Protein AF-A0A4Z1IY29-F1 (afdb_monomer_lite)

Sequence (205 aa):
MADHVQEANPSRHRHLHLPSRVMSSLNGARGSLRVKLLKGVFDPIDWFIHQLCSCKEVSSFAYLTGLSKMEIWPIESAGKKSIQDILNSFDKFVCTIPEKACMRCRAHLNSISINRIRNEIQSNFHGLCLDCMHNSSEGSDKAFIYYQNNLCKCYDRSCRLSHGQSSWYWSNMGKKEDMQAHQEQEKRAYESRRSFERFRFEYGG

pLDDT: mean 87.47, std 9.1, range [36.0, 96.38]

Foldseek 3Di:
DPQFDDDDDPDPPVVDDDPVLQRVLVSVLQVVLLVLLCCLLCVVLVVLVPDPDPCSVVLSVQSVVLVVQLVCPPVVVCSPPRSVSSLVSLVRRAGDDDPPDDPVSVVSNDSVSSVVSSVCSVQQEPAAFPQLLQLQAPPHPNVVVLLVCVVVQNNCVRGPDDHGDSNNLSSHNHDPVVSVVSVVVVVVVVVVVVVVVVCCVVPVD

Secondary structure (DSSP, 8-state):
---S------SS-TT----HHHHHHHHHHHHHHHHHHHHHHHHHHHHHHT--STTHHHHHHHHHHHHHTTT--SHHHHTTS-HHHHHHGGGG------TT--HHHHHHHSHHHHHHHHHHHHTT-----HHHHHHHSTT-TTHHHHHHHHHTT-TTTTSSS---HHHHHHT--S-HHHHHHHHHHHHHHHHHHHHHHHHHHHH--

Organism: NCBI:txid54673

Structure (mmCIF, N/CA/C/O backbone):
data_AF-A0A4Z1IY29-F1
#
_entry.id   AF-A0A4Z1IY29-F1
#
loop_
_atom_site.group_PDB
_atom_site.id
_atom_site.type_symbol
_atom_site.label_atom_id
_atom_site.label_alt_id
_atom_site.label_comp_id
_atom_site.label_asym_id
_atom_site.label_entity_id
_atom_site.label_seq_id
_atom_site.pdbx_PDB_ins_code
_atom_site.Cartn_x
_atom_site.Cartn_y
_atom_site.Cartn_z
_atom_site.occupancy
_atom_site.B_iso_or_equiv
_atom_site.auth_seq_id
_atom_site.auth_comp_id
_atom_site.auth_asym_id
_atom_site.auth_atom_id
_atom_site.pdbx_PDB_model_num
ATOM 1 N N . MET A 1 1 ? 16.184 -15.294 7.236 1.00 36.00 1 MET A N 1
ATOM 2 C CA . MET A 1 1 ? 16.664 -14.917 5.887 1.00 36.00 1 MET A CA 1
ATOM 3 C C . MET A 1 1 ? 15.771 -15.542 4.812 1.00 36.00 1 MET A C 1
ATOM 5 O O . MET A 1 1 ? 16.196 -16.441 4.106 1.00 36.00 1 MET A O 1
ATOM 9 N N . ALA A 1 2 ? 14.517 -15.096 4.711 1.00 49.75 2 ALA A N 1
ATOM 10 C CA . ALA A 1 2 ? 13.563 -15.547 3.689 1.00 49.75 2 ALA A CA 1
ATOM 11 C C . ALA A 1 2 ? 12.643 -14.375 3.318 1.00 49.75 2 ALA A C 1
ATOM 13 O O . ALA A 1 2 ? 11.430 -14.455 3.473 1.00 49.75 2 ALA A O 1
ATOM 14 N N . ASP A 1 3 ? 13.245 -13.232 2.966 1.00 69.38 3 ASP A N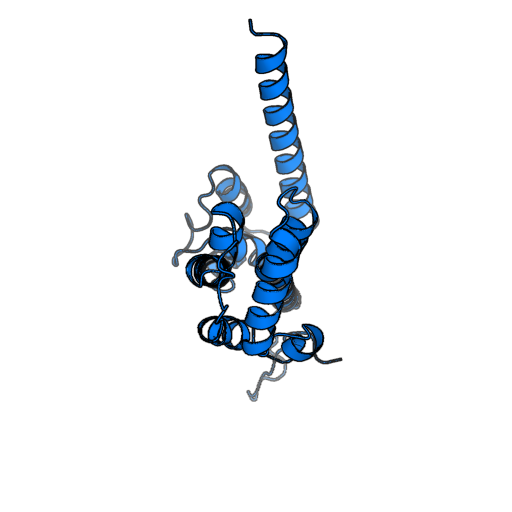 1
ATOM 15 C CA . ASP A 1 3 ? 12.517 -11.963 2.903 1.00 69.38 3 ASP A CA 1
ATOM 16 C C . ASP A 1 3 ? 12.615 -11.230 1.564 1.00 69.38 3 ASP A C 1
ATOM 18 O O . ASP A 1 3 ? 12.285 -10.050 1.498 1.00 69.38 3 ASP A O 1
ATOM 22 N N . HIS A 1 4 ? 12.971 -11.923 0.481 1.00 78.00 4 HIS A N 1
ATOM 23 C CA . HIS A 1 4 ? 12.937 -11.383 -0.879 1.00 78.00 4 HIS A CA 1
ATOM 24 C C . HIS A 1 4 ? 12.222 -12.337 -1.835 1.00 78.00 4 HIS A C 1
ATOM 26 O O . HIS A 1 4 ? 12.367 -13.552 -1.727 1.00 78.00 4 HIS A O 1
ATOM 32 N N . VAL A 1 5 ? 11.455 -11.772 -2.769 1.00 84.06 5 VAL A N 1
ATOM 33 C CA . VAL A 1 5 ? 10.958 -12.485 -3.947 1.00 84.06 5 VAL A CA 1
ATOM 34 C C . VAL A 1 5 ? 12.174 -12.928 -4.746 1.00 84.06 5 VAL A C 1
ATOM 36 O O . VAL A 1 5 ? 13.054 -12.109 -5.031 1.00 84.06 5 VAL A O 1
ATOM 39 N N . GLN A 1 6 ? 12.212 -14.212 -5.083 1.00 86.94 6 GLN A N 1
ATOM 40 C CA . GLN A 1 6 ? 13.257 -14.829 -5.887 1.00 86.94 6 GLN A CA 1
ATOM 41 C C . GLN A 1 6 ? 12.649 -15.357 -7.180 1.00 86.94 6 GLN A C 1
ATOM 43 O O . GLN A 1 6 ? 11.502 -15.804 -7.204 1.00 86.94 6 GLN A O 1
ATOM 48 N N . GLU A 1 7 ? 13.421 -15.282 -8.255 1.00 88.75 7 GLU A N 1
ATOM 49 C CA . GLU A 1 7 ? 13.055 -15.920 -9.507 1.00 88.75 7 GLU A CA 1
ATOM 50 C C . GLU A 1 7 ? 13.269 -17.430 -9.380 1.00 88.75 7 GLU A C 1
ATOM 52 O O . GLU A 1 7 ? 14.326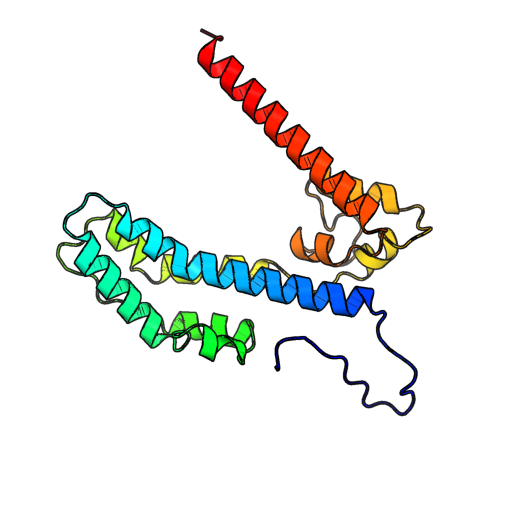 -17.887 -8.945 1.00 88.75 7 GLU A O 1
ATOM 57 N N . ALA A 1 8 ? 12.272 -18.204 -9.797 1.00 89.44 8 ALA A N 1
ATOM 58 C CA . ALA A 1 8 ? 12.408 -19.631 -10.027 1.00 89.44 8 ALA A CA 1
ATOM 59 C C . ALA A 1 8 ? 12.099 -19.894 -11.503 1.00 89.44 8 ALA A C 1
ATOM 61 O O . ALA A 1 8 ? 10.950 -19.769 -11.921 1.00 89.44 8 ALA A O 1
ATOM 62 N N . ASN A 1 9 ? 13.121 -20.238 -12.293 1.00 89.44 9 ASN A N 1
ATOM 63 C CA . ASN A 1 9 ? 12.968 -20.621 -13.696 1.00 89.44 9 ASN A CA 1
ATOM 64 C C . ASN A 1 9 ? 12.975 -22.161 -13.806 1.00 89.44 9 ASN A C 1
ATOM 66 O O . ASN A 1 9 ? 14.050 -22.768 -13.787 1.00 89.44 9 ASN A O 1
ATOM 70 N N . PRO A 1 10 ? 11.802 -22.818 -13.915 1.00 90.06 10 PRO A N 1
ATOM 71 C CA . PRO A 1 10 ? 11.713 -24.276 -14.006 1.00 90.06 10 PRO A CA 1
ATOM 72 C C . PRO A 1 10 ? 12.009 -24.811 -15.417 1.00 90.06 10 PRO A C 1
ATOM 74 O O . PRO A 1 10 ? 11.942 -26.019 -15.643 1.00 90.06 10 PRO A O 1
ATOM 77 N N . SER A 1 11 ? 12.291 -23.939 -16.389 1.00 91.81 11 SER A N 1
ATOM 78 C CA . SER A 1 11 ? 12.490 -24.341 -17.779 1.00 91.81 11 SER A CA 1
ATOM 79 C C . SER A 1 11 ? 13.882 -24.935 -18.028 1.00 91.81 11 SER A C 1
ATOM 81 O O . SER A 1 11 ? 14.808 -24.840 -17.218 1.00 91.81 11 SER A O 1
ATOM 83 N N . ARG A 1 12 ? 14.053 -25.527 -19.215 1.00 92.19 12 ARG A N 1
ATOM 84 C CA . ARG A 1 12 ? 15.361 -25.995 -19.700 1.00 92.19 12 ARG A CA 1
ATOM 85 C C . ARG A 1 12 ? 16.311 -24.836 -20.037 1.00 92.19 12 ARG A C 1
ATOM 87 O O . ARG A 1 12 ? 17.519 -25.040 -20.103 1.00 92.19 12 ARG A O 1
ATOM 94 N N . HIS A 1 13 ? 15.793 -23.620 -20.201 1.00 92.38 13 HIS A N 1
ATOM 95 C CA . HIS A 1 13 ? 16.561 -22.425 -20.547 1.00 92.38 13 HIS A CA 1
ATOM 96 C C . HIS A 1 13 ? 16.951 -21.648 -19.287 1.00 92.38 13 HIS A C 1
ATOM 98 O O . HIS A 1 13 ? 16.547 -20.504 -19.100 1.00 92.38 13 HIS A O 1
ATOM 104 N N . ARG A 1 14 ? 17.749 -22.274 -18.412 1.00 87.25 14 ARG A N 1
ATOM 105 C CA . ARG A 1 14 ? 18.138 -21.694 -17.111 1.00 87.25 14 ARG A CA 1
ATOM 106 C C . ARG A 1 14 ? 18.928 -20.388 -17.202 1.00 87.25 14 ARG A C 1
ATOM 108 O O . ARG A 1 14 ? 19.035 -19.712 -16.199 1.00 87.25 14 ARG A O 1
ATOM 115 N N . HIS A 1 15 ? 19.480 -20.056 -18.369 1.00 88.00 15 HIS A N 1
ATOM 116 C CA . HIS A 1 15 ? 20.197 -18.801 -18.612 1.00 88.00 15 HIS A CA 1
ATOM 117 C C . HIS A 1 15 ? 19.260 -17.600 -18.814 1.00 88.00 15 HIS A C 1
ATOM 119 O O . HIS A 1 15 ? 19.715 -16.460 -18.759 1.00 88.00 15 HIS A O 1
ATOM 125 N N . LEU A 1 16 ? 17.972 -17.839 -19.089 1.00 90.19 16 LEU A N 1
ATOM 126 C CA . LEU A 1 16 ? 16.981 -16.775 -19.174 1.00 90.19 16 LEU A CA 1
ATOM 127 C C . LEU A 1 16 ? 16.592 -16.367 -17.755 1.00 90.19 16 LEU A C 1
ATOM 129 O O . LEU A 1 16 ? 16.063 -17.180 -16.996 1.00 90.19 16 LEU A O 1
ATOM 133 N N . HIS A 1 17 ? 16.865 -15.109 -17.434 1.00 89.69 17 HIS A N 1
ATOM 134 C CA . HIS A 1 17 ? 16.588 -14.508 -16.140 1.00 89.69 17 HIS A CA 1
ATOM 135 C C . HIS A 1 17 ? 15.867 -13.183 -16.312 1.00 89.69 17 HIS A C 1
ATOM 137 O O . HIS A 1 17 ? 16.126 -12.431 -17.259 1.00 89.69 17 HIS A O 1
ATOM 143 N N . LEU A 1 18 ? 15.000 -12.866 -15.358 1.00 89.50 18 LEU A N 1
ATOM 144 C CA . LEU A 1 18 ? 14.471 -11.519 -15.231 1.00 89.50 18 LEU A CA 1
ATOM 145 C C . LEU A 1 18 ? 15.620 -10.533 -14.967 1.00 89.50 18 LEU A C 1
ATOM 147 O O . LEU A 1 18 ? 16.493 -10.806 -14.138 1.00 89.50 18 LEU A O 1
ATOM 151 N N . PRO A 1 19 ? 15.618 -9.350 -15.608 1.00 88.94 19 PRO A N 1
ATOM 152 C CA . PRO A 1 19 ? 16.607 -8.327 -15.304 1.00 88.94 19 PRO A CA 1
ATOM 153 C C . PRO A 1 19 ? 16.590 -7.974 -13.811 1.00 88.94 19 PRO A C 1
ATOM 155 O O . PRO A 1 19 ? 15.521 -7.802 -13.219 1.00 88.94 19 PRO A O 1
ATOM 158 N N . SER A 1 20 ? 17.762 -7.771 -13.202 1.00 89.06 20 SER A N 1
ATOM 159 C CA . SER A 1 20 ? 17.885 -7.469 -11.764 1.00 89.06 20 SER A CA 1
ATOM 160 C C . SER A 1 20 ? 17.045 -6.267 -11.315 1.00 89.06 20 SER A C 1
ATOM 162 O O . SER A 1 20 ? 16.575 -6.220 -10.175 1.00 89.06 20 SER A O 1
ATOM 164 N N . ARG A 1 21 ? 16.818 -5.299 -12.215 1.00 90.06 21 ARG A N 1
ATOM 165 C CA . ARG A 1 21 ? 15.959 -4.130 -11.974 1.00 90.06 21 ARG A CA 1
ATOM 166 C C . ARG A 1 21 ? 14.497 -4.536 -11.752 1.00 90.06 21 ARG A C 1
ATOM 168 O O . ARG A 1 21 ? 13.881 -4.036 -10.820 1.00 90.06 21 ARG A O 1
ATOM 175 N N . VAL A 1 22 ? 13.983 -5.511 -12.504 1.00 92.44 22 VAL A N 1
ATOM 176 C CA . VAL A 1 22 ? 12.623 -6.058 -12.332 1.00 92.44 22 VAL A CA 1
ATOM 177 C C . VAL A 1 22 ? 12.474 -6.715 -10.960 1.00 92.44 22 VAL A C 1
ATOM 179 O O . VAL A 1 22 ? 11.535 -6.415 -10.223 1.00 92.44 22 VAL A O 1
ATOM 182 N N . MET A 1 23 ? 13.440 -7.553 -10.570 1.00 92.12 23 MET A N 1
ATOM 183 C CA . MET A 1 23 ? 13.438 -8.207 -9.255 1.00 92.12 23 MET A CA 1
ATOM 184 C C . MET A 1 23 ? 13.554 -7.202 -8.104 1.00 92.12 23 MET A C 1
ATOM 186 O O . MET A 1 23 ? 12.895 -7.353 -7.072 1.00 92.12 23 MET A O 1
ATOM 190 N N . SER A 1 24 ? 14.358 -6.154 -8.283 1.00 91.31 24 SER A N 1
ATOM 191 C CA . SER A 1 24 ? 14.490 -5.062 -7.312 1.00 91.31 24 SER A CA 1
ATOM 192 C C . SER A 1 24 ? 13.180 -4.285 -7.165 1.00 91.31 24 SER A C 1
ATOM 194 O O . SER A 1 24 ? 12.742 -4.043 -6.042 1.00 91.31 24 SER A O 1
ATOM 196 N N . SER A 1 25 ? 12.512 -3.969 -8.277 1.00 93.12 25 SER A N 1
ATOM 197 C CA . SER A 1 25 ? 11.206 -3.305 -8.287 1.00 93.12 25 SER A CA 1
ATOM 198 C C . SER A 1 25 ? 10.119 -4.123 -7.595 1.00 93.12 25 SER A C 1
ATOM 200 O O . SER A 1 25 ? 9.384 -3.583 -6.772 1.00 93.12 25 SER A O 1
ATOM 202 N N . LEU A 1 26 ? 10.037 -5.432 -7.860 1.00 93.06 26 LEU A N 1
ATOM 203 C CA . LEU A 1 26 ? 9.087 -6.322 -7.179 1.00 93.06 26 LEU A CA 1
ATOM 204 C C . LEU A 1 26 ? 9.326 -6.362 -5.667 1.00 93.06 26 LEU A C 1
ATOM 206 O O . LEU A 1 26 ? 8.386 -6.275 -4.873 1.00 93.06 26 LEU A O 1
ATOM 210 N N . ASN A 1 27 ? 10.588 -6.466 -5.254 1.00 91.44 27 ASN A N 1
ATOM 211 C CA . ASN A 1 27 ? 10.951 -6.466 -3.842 1.00 91.44 27 ASN A CA 1
ATOM 212 C C . ASN A 1 27 ? 10.669 -5.120 -3.164 1.00 91.44 27 ASN A C 1
ATOM 214 O O . ASN A 1 27 ? 10.169 -5.103 -2.039 1.00 91.44 27 ASN A O 1
ATOM 218 N N . GLY A 1 28 ? 10.923 -4.010 -3.858 1.00 91.94 28 GLY A N 1
ATOM 219 C CA . GLY A 1 28 ? 10.582 -2.668 -3.398 1.00 91.94 28 GLY A CA 1
ATOM 220 C C . GLY A 1 28 ? 9.074 -2.471 -3.239 1.00 91.94 28 GLY A C 1
ATOM 221 O O . GLY A 1 28 ? 8.625 -2.026 -2.181 1.00 91.94 28 GLY A O 1
ATOM 222 N N . ALA A 1 29 ? 8.281 -2.898 -4.226 1.00 92.44 29 ALA A N 1
ATOM 223 C CA . ALA A 1 29 ? 6.820 -2.864 -4.167 1.00 92.44 29 ALA A CA 1
ATOM 224 C C . ALA A 1 29 ? 6.280 -3.682 -2.988 1.00 92.44 29 ALA A C 1
ATOM 226 O O . ALA A 1 29 ? 5.474 -3.186 -2.199 1.00 92.44 29 ALA A O 1
ATOM 227 N N . ARG A 1 30 ? 6.789 -4.905 -2.797 1.00 89.06 30 ARG A N 1
ATOM 228 C CA . ARG A 1 30 ? 6.444 -5.748 -1.645 1.00 89.06 30 ARG A CA 1
ATOM 229 C C . ARG A 1 30 ? 6.803 -5.082 -0.315 1.00 89.06 30 ARG A C 1
ATOM 231 O O . ARG A 1 30 ? 5.993 -5.105 0.611 1.00 89.06 30 ARG A O 1
ATOM 238 N N . GLY A 1 31 ? 7.987 -4.481 -0.213 1.00 88.44 31 GLY A N 1
ATOM 239 C CA . GLY A 1 31 ? 8.394 -3.718 0.968 1.00 88.44 31 GLY A CA 1
ATOM 240 C C . GLY A 1 31 ? 7.451 -2.544 1.246 1.00 88.44 31 GLY A C 1
ATOM 241 O O . GLY A 1 31 ? 6.995 -2.368 2.373 1.00 88.44 31 GLY A O 1
ATOM 242 N N . SER A 1 32 ? 7.080 -1.792 0.208 1.00 90.94 32 SER A N 1
ATOM 243 C CA . SER A 1 32 ? 6.142 -0.668 0.305 1.00 90.94 32 SER A CA 1
ATOM 244 C C . SER A 1 32 ? 4.754 -1.095 0.789 1.00 90.94 32 SER A C 1
ATOM 246 O O . SER A 1 32 ? 4.204 -0.474 1.700 1.00 90.94 32 SER A O 1
ATOM 248 N N . LEU A 1 33 ? 4.209 -2.186 0.242 1.00 90.38 33 LEU A N 1
ATOM 249 C CA . LEU A 1 33 ? 2.927 -2.743 0.677 1.00 90.38 33 LEU A CA 1
ATOM 250 C C . LEU A 1 33 ? 2.960 -3.174 2.143 1.00 90.38 33 LEU A C 1
ATOM 252 O O . LEU A 1 33 ? 2.014 -2.905 2.878 1.00 90.38 33 LEU A O 1
ATOM 256 N N . ARG A 1 34 ? 4.062 -3.782 2.599 1.00 87.12 34 ARG A N 1
ATOM 257 C CA . ARG A 1 34 ? 4.239 -4.113 4.018 1.00 87.12 34 ARG A CA 1
ATOM 258 C C . ARG A 1 34 ? 4.267 -2.872 4.897 1.00 87.12 34 ARG A C 1
ATOM 260 O O . ARG A 1 34 ? 3.590 -2.849 5.913 1.00 87.12 34 ARG A O 1
ATOM 267 N N . VAL A 1 35 ? 4.988 -1.824 4.505 1.00 88.31 35 VAL A N 1
ATOM 268 C CA . VAL A 1 35 ? 4.989 -0.562 5.262 1.00 88.31 35 VAL A CA 1
ATOM 269 C C . VAL A 1 35 ? 3.578 0.027 5.343 1.00 88.31 35 VAL A C 1
ATOM 271 O O . VAL A 1 35 ? 3.166 0.454 6.417 1.00 88.31 35 VAL A O 1
ATOM 274 N N . LYS A 1 36 ? 2.816 0.019 4.242 1.00 90.62 36 LYS A N 1
ATOM 275 C CA . LYS A 1 36 ? 1.416 0.479 4.224 1.00 90.62 36 LYS A CA 1
ATOM 276 C C . LYS A 1 36 ? 0.515 -0.358 5.124 1.00 90.62 36 LYS A C 1
ATOM 278 O O . LYS A 1 36 ? -0.288 0.209 5.853 1.00 90.62 36 LYS A O 1
ATOM 283 N N . LEU A 1 37 ? 0.678 -1.678 5.096 1.00 88.38 37 LEU A N 1
ATOM 284 C CA . LEU A 1 37 ? -0.025 -2.602 5.978 1.00 88.38 37 LEU A CA 1
ATOM 285 C C . LEU A 1 37 ? 0.240 -2.284 7.449 1.00 88.38 37 LEU A C 1
ATOM 287 O O . LEU A 1 37 ? -0.702 -2.155 8.225 1.00 88.38 37 LEU A O 1
ATOM 291 N N . LEU A 1 38 ? 1.511 -2.120 7.818 1.00 85.44 38 LEU A N 1
ATOM 292 C CA . LEU A 1 38 ? 1.890 -1.807 9.191 1.00 85.44 38 LEU A CA 1
ATOM 293 C C . LEU A 1 38 ? 1.341 -0.453 9.622 1.00 85.44 38 LEU A C 1
ATOM 295 O O . LEU A 1 38 ? 0.671 -0.374 10.640 1.00 85.44 38 LEU A O 1
ATOM 299 N N . LYS A 1 39 ? 1.526 0.596 8.822 1.00 89.12 39 LYS A N 1
ATOM 300 C CA . LYS A 1 39 ? 0.943 1.906 9.135 1.00 89.12 39 LYS A CA 1
ATOM 301 C C . LYS A 1 39 ? -0.572 1.827 9.293 1.00 89.12 39 LYS A C 1
ATOM 303 O O . LYS A 1 39 ? -1.096 2.196 10.330 1.00 89.12 39 LYS A O 1
ATOM 308 N N . GLY A 1 40 ? -1.277 1.225 8.336 1.00 89.25 40 GLY A N 1
ATOM 309 C CA . GLY A 1 40 ? -2.733 1.106 8.406 1.00 89.25 40 GLY A CA 1
ATOM 310 C C . GLY A 1 40 ? -3.221 0.442 9.697 1.00 89.25 40 GLY A C 1
ATOM 311 O O . GLY A 1 40 ? -4.146 0.937 10.332 1.00 89.25 40 GLY A O 1
ATOM 312 N N . VAL A 1 41 ? -2.575 -0.644 10.123 1.00 87.94 41 VAL A N 1
ATOM 313 C CA . VAL A 1 41 ? -2.982 -1.391 11.321 1.00 87.94 41 VAL A CA 1
ATOM 314 C C . VAL A 1 41 ? -2.524 -0.726 12.627 1.00 87.94 41 VAL A C 1
ATOM 316 O O . VAL A 1 41 ? -3.237 -0.819 13.630 1.00 87.94 41 VAL A O 1
ATOM 319 N N . PHE A 1 42 ? -1.365 -0.062 12.638 1.00 86.25 42 PHE A N 1
ATOM 320 C CA . PHE A 1 42 ? -0.729 0.441 13.862 1.00 86.25 42 PHE A CA 1
ATOM 321 C C . PHE A 1 42 ? -0.889 1.946 14.100 1.00 86.25 42 PHE A C 1
ATOM 323 O O . PHE A 1 42 ? -0.864 2.365 15.256 1.00 86.25 42 PHE A O 1
ATOM 330 N N . ASP A 1 43 ? -1.164 2.751 13.074 1.00 90.69 43 ASP A N 1
ATOM 331 C CA . ASP A 1 43 ? -1.480 4.178 13.228 1.00 90.69 43 ASP A CA 1
ATOM 332 C C . ASP A 1 43 ? -2.683 4.417 14.173 1.00 90.69 43 ASP A C 1
ATOM 334 O O . ASP A 1 43 ? -2.638 5.363 14.959 1.00 90.69 43 ASP A O 1
ATOM 338 N N . PRO A 1 44 ? -3.736 3.567 14.214 1.00 91.19 44 PRO A N 1
ATOM 339 C CA . PRO A 1 44 ? -4.794 3.699 15.218 1.00 91.19 44 PRO A CA 1
ATOM 340 C C . PRO A 1 44 ? -4.304 3.580 16.668 1.00 91.19 44 PRO A C 1
ATOM 342 O O . PRO A 1 44 ? -4.875 4.210 17.555 1.00 91.19 44 PRO A O 1
ATOM 345 N N . ILE A 1 45 ? -3.249 2.801 16.929 1.00 89.94 45 ILE A N 1
ATOM 346 C CA . ILE A 1 45 ? -2.670 2.675 18.276 1.00 89.94 45 ILE A CA 1
ATOM 347 C C . ILE A 1 45 ? -1.972 3.978 18.663 1.00 89.94 45 ILE A C 1
ATOM 349 O O . ILE A 1 45 ? -2.221 4.492 19.754 1.00 89.94 45 ILE A O 1
ATOM 353 N N . ASP A 1 46 ? -1.172 4.542 17.756 1.00 91.44 46 ASP A N 1
ATOM 354 C CA . ASP A 1 46 ? -0.566 5.864 17.946 1.00 91.44 46 ASP A CA 1
ATOM 355 C C . ASP A 1 46 ? -1.642 6.937 18.177 1.00 91.44 46 ASP A C 1
ATOM 357 O O . ASP A 1 46 ? -1.563 7.725 19.124 1.00 91.44 46 ASP A O 1
ATOM 361 N N . TRP A 1 47 ? -2.728 6.889 17.399 1.00 94.25 47 TRP A N 1
ATOM 362 C CA . TRP A 1 47 ? -3.873 7.777 17.574 1.00 94.25 47 TRP A CA 1
ATOM 363 C C . TRP A 1 47 ? -4.485 7.669 18.976 1.00 94.25 47 TRP A C 1
ATOM 365 O O . TRP A 1 47 ? -4.731 8.705 19.599 1.00 94.25 47 TRP A O 1
ATOM 375 N N . PHE A 1 48 ? -4.705 6.454 19.502 1.00 94.81 48 PHE A N 1
ATOM 376 C CA . PHE A 1 48 ? -5.272 6.250 20.842 1.00 94.81 48 PHE A CA 1
ATOM 377 C C . PHE A 1 48 ? -4.403 6.858 21.948 1.00 94.81 48 PHE A C 1
ATOM 379 O O . PHE A 1 48 ? -4.945 7.480 22.865 1.00 94.81 48 PHE A O 1
ATOM 386 N N . ILE A 1 49 ? -3.078 6.703 21.866 1.00 93.00 49 ILE A N 1
ATOM 387 C CA . ILE A 1 49 ? -2.128 7.200 22.879 1.00 93.00 49 ILE A CA 1
ATOM 388 C C . ILE A 1 49 ? -2.277 8.717 23.064 1.00 93.00 49 ILE A C 1
ATOM 390 O O . ILE A 1 49 ? -2.333 9.210 24.197 1.00 93.00 49 ILE A O 1
ATOM 394 N N . HIS A 1 50 ? -2.449 9.434 21.955 1.00 95.19 50 HIS A N 1
ATOM 395 C CA . HIS A 1 50 ? -2.558 10.891 21.915 1.00 95.19 50 HIS A CA 1
ATOM 396 C C . HIS A 1 50 ? -3.964 11.434 22.219 1.00 95.19 50 HIS A C 1
ATOM 398 O O . HIS A 1 50 ? -4.166 12.649 22.224 1.00 95.19 50 HIS A O 1
ATOM 404 N N . GLN A 1 51 ? -4.956 10.579 22.495 1.00 95.44 51 GLN A N 1
ATOM 405 C CA . GLN A 1 51 ? -6.288 11.061 22.866 1.00 95.44 51 GLN A CA 1
ATOM 406 C C . GLN A 1 51 ? -6.340 11.590 24.305 1.00 95.44 51 GLN A C 1
ATOM 408 O O . GLN A 1 51 ? -5.620 11.142 25.199 1.00 95.44 51 GLN A O 1
ATOM 413 N N . LEU A 1 52 ? -7.266 12.522 24.542 1.00 95.56 52 LEU A N 1
ATOM 414 C CA . LEU A 1 52 ? -7.535 13.096 25.867 1.00 95.56 52 LEU A CA 1
ATOM 415 C C . LEU A 1 52 ? -8.707 12.419 26.595 1.00 95.56 52 LEU A C 1
ATOM 417 O O . LEU A 1 52 ? -8.951 12.691 27.766 1.00 95.56 52 LEU A O 1
ATOM 421 N N . CYS A 1 53 ? -9.463 11.550 25.920 1.00 96.19 53 CYS A N 1
ATOM 422 C CA . CYS A 1 53 ? -10.619 10.895 26.525 1.00 96.19 53 CYS A CA 1
ATOM 423 C C . CYS A 1 53 ? -10.200 9.783 27.495 1.00 96.19 53 CYS A C 1
ATOM 425 O O . CYS A 1 53 ? -9.316 8.983 27.191 1.00 96.19 53 CYS A O 1
ATOM 427 N N . SER A 1 54 ? -10.919 9.656 28.611 1.00 95.56 54 SER A N 1
ATOM 428 C CA . SER A 1 54 ? -10.692 8.604 29.614 1.00 95.56 54 SER A CA 1
ATOM 429 C C . SER A 1 54 ? -10.906 7.186 29.074 1.00 95.56 54 SER A C 1
ATOM 431 O O . SER A 1 54 ? -10.295 6.240 29.554 1.00 95.56 54 SER A O 1
ATOM 433 N N . CYS A 1 55 ? -11.727 7.015 28.033 1.00 96.19 55 CYS A N 1
ATOM 434 C CA . CYS A 1 55 ? -11.971 5.708 27.424 1.00 96.19 55 CYS A CA 1
ATOM 435 C C . CYS A 1 55 ? -10.837 5.215 26.507 1.00 96.19 55 CYS A C 1
ATOM 437 O O . CYS A 1 55 ? -10.971 4.125 25.948 1.00 96.19 55 CYS A O 1
ATOM 439 N N . LYS A 1 56 ? -9.755 5.988 26.307 1.00 95.62 56 LYS A N 1
ATOM 440 C CA . LYS A 1 56 ? -8.687 5.650 25.349 1.00 95.62 56 LYS A CA 1
ATOM 441 C C . LYS A 1 56 ? -7.964 4.352 25.692 1.00 95.62 56 LYS A C 1
ATOM 443 O O . LYS A 1 56 ? -7.691 3.578 24.789 1.00 95.62 56 LYS A O 1
ATOM 448 N N . GLU A 1 57 ? -7.723 4.096 26.977 1.00 94.81 57 GLU A N 1
ATOM 449 C CA . GLU A 1 57 ? -6.991 2.916 27.456 1.00 94.81 57 GLU A CA 1
ATOM 450 C C . GLU A 1 57 ? -7.801 1.638 27.236 1.00 94.81 57 GLU A C 1
ATOM 452 O O . GLU A 1 57 ? -7.328 0.672 26.645 1.00 94.81 57 GLU A O 1
ATOM 457 N N . VAL A 1 58 ? -9.076 1.656 27.635 1.00 95.62 58 VAL A N 1
ATOM 458 C CA . VAL A 1 58 ? -9.973 0.512 27.430 1.00 95.62 58 VAL A CA 1
ATOM 459 C C . VAL A 1 58 ? -10.227 0.287 25.934 1.00 95.62 58 VAL A C 1
ATOM 461 O O . VAL A 1 58 ? -10.303 -0.852 25.480 1.00 95.62 58 VAL A O 1
ATOM 464 N N . SER A 1 59 ? -10.320 1.363 25.146 1.00 95.94 59 SER A N 1
ATOM 465 C CA . SER A 1 59 ? -10.513 1.270 23.694 1.00 95.94 59 SER A CA 1
ATOM 466 C C . SER A 1 59 ? -9.269 0.742 22.979 1.00 95.94 59 SER A C 1
ATOM 468 O O . SER A 1 59 ? -9.394 -0.130 22.125 1.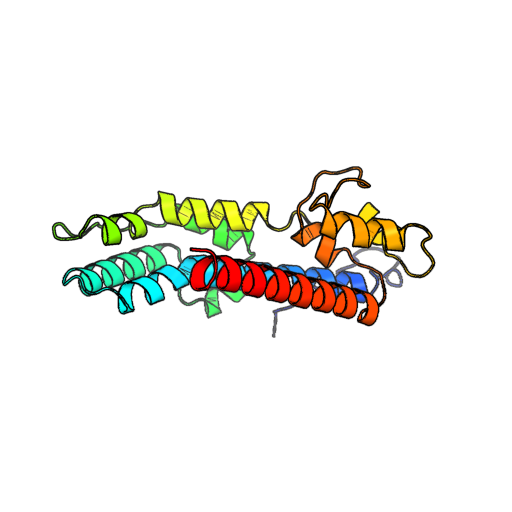00 95.94 59 SER A O 1
ATOM 470 N N . SER A 1 60 ? -8.069 1.206 23.336 1.00 94.50 60 SER A N 1
ATOM 471 C CA . SER A 1 60 ? -6.822 0.717 22.740 1.00 94.50 60 SER A CA 1
ATOM 472 C C . SER A 1 60 ? -6.582 -0.753 23.079 1.00 94.50 60 SER A C 1
ATOM 474 O O . SER A 1 60 ? -6.210 -1.529 22.200 1.00 94.50 60 SER A O 1
ATOM 476 N N . PHE A 1 61 ? -6.889 -1.172 24.309 1.00 93.75 61 PHE A N 1
ATOM 477 C CA . PHE A 1 61 ? -6.836 -2.579 24.699 1.00 93.75 61 PHE A CA 1
ATOM 478 C C . PHE A 1 61 ? -7.828 -3.438 23.900 1.00 93.75 61 PHE A C 1
ATOM 480 O O . PHE A 1 61 ? -7.470 -4.508 23.398 1.00 93.75 61 PHE A O 1
ATOM 487 N N . ALA A 1 62 ? -9.061 -2.956 23.718 1.00 94.12 62 ALA A N 1
ATOM 488 C CA . ALA A 1 62 ? -10.060 -3.634 22.897 1.00 94.12 62 ALA A CA 1
ATOM 489 C C . ALA A 1 62 ? -9.606 -3.750 21.430 1.00 94.12 62 ALA A C 1
ATOM 491 O O . ALA A 1 62 ? -9.774 -4.806 20.815 1.00 94.12 62 ALA A O 1
ATOM 492 N N . TYR A 1 63 ? -8.985 -2.702 20.881 1.00 93.75 63 TYR A N 1
ATOM 493 C CA . TYR A 1 63 ? -8.420 -2.704 19.531 1.00 93.75 63 TYR A CA 1
ATOM 494 C C . TYR A 1 63 ? -7.297 -3.737 19.382 1.00 93.75 63 TYR A C 1
ATOM 496 O O . TYR A 1 63 ? -7.354 -4.579 18.487 1.00 93.75 63 TYR A O 1
ATOM 504 N N . LEU A 1 64 ? -6.321 -3.738 20.297 1.00 91.44 64 LEU A N 1
ATOM 505 C CA . LEU A 1 64 ? -5.214 -4.704 20.316 1.00 91.44 64 LEU A CA 1
ATOM 506 C C . LEU A 1 64 ? -5.713 -6.150 20.431 1.00 91.44 64 LEU A C 1
ATOM 508 O O . LEU A 1 64 ? -5.208 -7.041 19.749 1.00 91.44 64 LEU A O 1
ATOM 512 N N . THR A 1 65 ? -6.750 -6.375 21.238 1.00 91.19 65 THR A N 1
ATOM 513 C CA . THR A 1 65 ? -7.414 -7.682 21.353 1.00 91.19 65 THR A CA 1
ATOM 514 C C . THR A 1 65 ? -8.127 -8.077 20.055 1.00 91.19 65 THR A C 1
ATOM 516 O O . THR A 1 65 ? -8.193 -9.255 19.714 1.00 91.19 65 THR A O 1
ATOM 519 N N . GLY A 1 66 ? -8.661 -7.112 19.303 1.00 91.69 66 GLY A N 1
ATOM 520 C CA . GLY A 1 66 ? -9.203 -7.353 17.965 1.00 91.69 66 GLY A CA 1
ATOM 521 C C . GLY A 1 66 ? -8.115 -7.736 16.960 1.00 91.69 66 GLY A C 1
ATOM 522 O O . GLY A 1 66 ? -8.292 -8.687 16.200 1.00 91.69 66 GLY A O 1
ATOM 523 N N . LEU A 1 67 ? -6.970 -7.047 16.995 1.00 89.75 67 LEU A N 1
ATOM 524 C CA . LEU A 1 67 ? -5.829 -7.339 16.123 1.00 89.75 67 LEU A CA 1
ATOM 525 C C . LEU A 1 67 ? -5.206 -8.710 16.396 1.00 89.75 67 LEU A C 1
ATOM 527 O O . LEU A 1 67 ? -4.819 -9.401 15.453 1.00 89.75 67 LEU A O 1
ATOM 531 N N . SER A 1 68 ? -5.122 -9.132 17.660 1.00 87.81 68 SER A N 1
ATOM 532 C CA . SER A 1 68 ? -4.545 -10.438 18.001 1.00 87.81 68 SER A CA 1
ATOM 533 C C . SER A 1 68 ? -5.327 -11.601 17.375 1.00 87.81 68 SER A C 1
ATOM 535 O O . SER A 1 68 ? -4.723 -12.571 16.919 1.00 87.81 68 SER A O 1
ATOM 537 N N . LYS A 1 69 ? -6.653 -11.468 17.235 1.00 89.19 69 LYS A N 1
ATOM 538 C CA . LYS A 1 69 ? -7.526 -12.466 16.586 1.00 89.19 69 LYS A CA 1
ATOM 539 C C . LYS A 1 69 ? -7.303 -12.609 15.081 1.00 89.19 69 LYS A C 1
ATOM 541 O O . LYS A 1 69 ? -7.664 -13.631 14.504 1.00 89.19 69 LYS A O 1
ATOM 546 N N . MET A 1 70 ? -6.701 -11.613 14.435 1.00 87.06 70 MET A N 1
ATOM 547 C CA . MET A 1 70 ? -6.373 -11.678 13.010 1.00 87.06 70 MET A CA 1
ATOM 548 C C . MET A 1 70 ? -5.131 -12.535 12.724 1.00 87.06 70 MET A C 1
ATOM 550 O O . MET A 1 70 ? -4.775 -12.707 11.560 1.00 87.06 70 MET A O 1
ATOM 554 N N . GLU A 1 71 ? -4.435 -13.046 13.751 1.00 80.38 71 GLU A N 1
ATOM 555 C CA . GLU A 1 71 ? -3.210 -13.855 13.603 1.00 80.38 71 GLU A CA 1
ATOM 556 C C . GLU A 1 71 ? -2.127 -13.160 12.751 1.00 80.38 71 GLU A C 1
ATOM 558 O O . GLU A 1 71 ? -1.316 -13.803 12.071 1.00 80.38 71 GLU A O 1
ATOM 563 N N . ILE A 1 72 ? -2.157 -11.826 12.742 1.00 76.00 72 ILE A N 1
ATOM 564 C CA . ILE A 1 72 ? -1.112 -10.960 12.182 1.00 76.00 72 ILE A CA 1
ATOM 565 C C . ILE A 1 72 ? -0.109 -10.548 13.256 1.00 76.00 72 ILE A C 1
ATOM 567 O O . ILE A 1 72 ? 0.978 -10.076 12.941 1.00 76.00 72 ILE A O 1
ATOM 571 N N . TRP A 1 73 ? -0.511 -10.689 14.520 1.00 71.62 73 TRP A N 1
ATOM 572 C CA . TRP A 1 73 ? 0.263 -10.323 15.686 1.00 71.62 73 TRP A CA 1
ATOM 573 C C . TRP A 1 73 ? 0.942 -11.570 16.262 1.00 71.62 73 TRP A C 1
ATOM 575 O O . TRP A 1 73 ? 0.247 -12.563 16.495 1.00 71.62 73 TRP A O 1
ATOM 585 N N . PRO A 1 74 ? 2.256 -11.534 16.541 1.00 69.44 74 PRO A N 1
ATOM 586 C CA . PRO A 1 74 ? 3.200 -10.434 16.298 1.00 69.44 74 PRO A CA 1
ATOM 587 C C . PRO A 1 74 ? 3.597 -10.316 14.809 1.00 69.44 74 PRO A C 1
ATOM 589 O O . PRO A 1 74 ? 3.668 -11.325 14.103 1.00 69.44 74 PRO A O 1
ATOM 592 N N . ILE A 1 75 ? 3.860 -9.099 14.316 1.00 65.50 75 ILE A N 1
ATOM 593 C CA . ILE A 1 75 ? 4.119 -8.789 12.887 1.00 65.50 75 ILE A CA 1
ATOM 594 C C . ILE A 1 75 ? 5.250 -9.639 12.296 1.00 65.50 75 ILE A C 1
ATOM 596 O O . ILE A 1 75 ? 5.219 -10.038 11.131 1.00 65.50 75 ILE A O 1
ATOM 600 N N . GLU A 1 76 ? 6.259 -9.924 13.108 1.00 67.81 76 GLU A N 1
ATOM 601 C CA . GLU A 1 76 ? 7.440 -10.704 12.761 1.00 67.81 76 GLU A CA 1
ATOM 602 C C . GLU A 1 76 ? 7.049 -12.107 12.281 1.00 67.81 76 GLU A C 1
ATOM 604 O O . GLU A 1 76 ? 7.670 -12.660 11.371 1.00 67.81 76 GLU A O 1
ATOM 609 N N . SER A 1 77 ? 5.967 -12.662 12.838 1.00 67.88 77 SER A N 1
ATOM 610 C CA . SER A 1 77 ? 5.402 -13.944 12.413 1.00 67.88 77 SER A CA 1
ATOM 611 C C . SER A 1 77 ? 4.630 -13.838 11.090 1.00 67.88 77 SER A C 1
ATOM 613 O O . SER A 1 77 ? 4.661 -14.768 10.279 1.00 67.88 77 SER A O 1
ATOM 615 N N . ALA A 1 78 ? 4.021 -12.680 10.811 1.00 66.56 78 ALA A N 1
ATOM 616 C CA . ALA A 1 78 ? 3.325 -12.399 9.558 1.00 66.56 78 ALA A CA 1
ATOM 617 C C . ALA A 1 78 ? 4.284 -12.200 8.372 1.00 66.56 78 ALA A C 1
ATOM 619 O O . ALA A 1 78 ? 3.875 -12.368 7.226 1.00 66.56 78 ALA A O 1
ATOM 620 N N . GLY A 1 79 ? 5.573 -11.933 8.612 1.00 65.62 79 GLY A N 1
ATOM 621 C CA . GLY A 1 79 ? 6.578 -11.763 7.555 1.00 65.62 79 GLY A CA 1
ATOM 622 C C . GLY A 1 79 ? 6.709 -12.957 6.598 1.00 65.62 79 GLY A C 1
ATOM 623 O O . GLY A 1 79 ? 7.095 -12.772 5.445 1.00 65.62 79 GLY A O 1
ATOM 624 N N . LYS A 1 80 ? 6.339 -14.167 7.036 1.00 72.94 80 LYS A N 1
ATOM 625 C CA . LYS A 1 80 ? 6.348 -15.384 6.202 1.00 72.94 80 LYS A CA 1
ATOM 626 C C . LYS A 1 80 ? 5.092 -15.557 5.343 1.00 72.94 80 LYS A C 1
ATOM 628 O O . LYS A 1 80 ? 5.108 -16.365 4.420 1.00 72.94 80 LYS A O 1
ATOM 633 N N . LYS A 1 81 ? 4.009 -14.844 5.658 1.00 79.12 81 LYS A N 1
ATOM 634 C CA . LYS A 1 81 ? 2.738 -14.918 4.932 1.00 79.12 81 LYS A CA 1
ATOM 635 C C . LYS A 1 81 ? 2.799 -14.034 3.687 1.00 79.12 81 LYS A C 1
ATOM 637 O O . LYS A 1 81 ? 3.517 -13.026 3.660 1.00 79.12 81 LYS A O 1
ATOM 642 N N . SER A 1 82 ? 2.038 -14.388 2.652 1.00 84.12 82 SER A N 1
ATOM 643 C CA . SER A 1 82 ? 1.834 -13.454 1.547 1.00 84.12 82 SER A CA 1
ATOM 644 C C . SER A 1 82 ? 1.045 -12.237 2.043 1.00 84.12 82 SER A C 1
ATOM 646 O O . SER A 1 82 ? 0.302 -12.316 3.023 1.00 84.12 82 SER A O 1
ATOM 648 N N . ILE A 1 83 ? 1.183 -11.093 1.366 1.00 85.19 83 ILE A N 1
ATOM 649 C CA . ILE A 1 83 ? 0.377 -9.907 1.700 1.00 85.19 83 ILE A CA 1
ATOM 650 C C . ILE A 1 83 ? -1.115 -10.235 1.573 1.00 85.19 83 ILE A C 1
ATOM 652 O O . ILE A 1 83 ? -1.893 -9.807 2.417 1.00 85.19 83 ILE A O 1
ATOM 656 N N . GLN A 1 84 ? -1.505 -11.047 0.585 1.00 87.44 84 GLN A N 1
ATOM 657 C CA . GLN A 1 84 ? -2.895 -11.457 0.411 1.00 87.44 84 GLN A CA 1
ATOM 658 C C . GLN A 1 84 ? -3.403 -12.293 1.590 1.00 87.44 84 GLN A C 1
ATOM 660 O O . GLN A 1 84 ? -4.507 -12.049 2.062 1.00 87.44 84 GLN A O 1
ATOM 665 N N . ASP A 1 85 ? -2.599 -13.223 2.112 1.00 87.88 85 ASP A N 1
ATOM 666 C CA . ASP A 1 85 ? -2.979 -14.020 3.287 1.00 87.88 85 ASP A CA 1
ATOM 667 C C . ASP A 1 85 ? -3.183 -13.141 4.521 1.00 87.88 85 ASP A C 1
ATOM 669 O O . ASP A 1 85 ? -4.092 -13.384 5.315 1.00 87.88 85 ASP A O 1
ATOM 673 N N . ILE A 1 86 ? -2.358 -12.100 4.672 1.00 88.19 86 ILE A N 1
ATOM 674 C CA . ILE A 1 86 ? -2.531 -11.121 5.745 1.00 88.19 86 ILE A CA 1
ATOM 675 C C . ILE A 1 86 ? -3.817 -10.319 5.529 1.00 88.19 86 ILE A C 1
ATOM 677 O O . ILE A 1 86 ? -4.607 -10.189 6.454 1.00 88.19 86 ILE A O 1
ATOM 681 N N . LEU A 1 87 ? -4.076 -9.819 4.319 1.00 89.94 87 LEU A N 1
ATOM 682 C CA . LEU A 1 87 ? -5.309 -9.081 4.022 1.00 89.94 87 LEU A CA 1
ATOM 683 C C . LEU A 1 87 ? -6.560 -9.945 4.223 1.00 89.94 87 LEU A C 1
ATOM 685 O O . LEU A 1 87 ? -7.573 -9.450 4.703 1.00 89.94 87 LEU A O 1
ATOM 689 N N . ASN A 1 88 ? -6.492 -11.238 3.914 1.00 90.56 88 ASN A N 1
ATOM 690 C CA . ASN A 1 88 ? -7.590 -12.175 4.138 1.00 90.56 88 ASN A CA 1
ATOM 691 C C . ASN A 1 88 ? -7.889 -12.386 5.628 1.00 90.56 88 ASN A C 1
ATOM 693 O O . ASN A 1 88 ? -9.015 -12.725 5.981 1.00 90.56 88 ASN A O 1
ATOM 697 N N . SER A 1 89 ? -6.925 -12.158 6.523 1.00 89.62 89 SER A N 1
ATOM 698 C CA . SER A 1 89 ? -7.177 -12.277 7.959 1.00 89.62 89 SER A CA 1
ATOM 699 C C . SER A 1 89 ? -7.881 -11.061 8.569 1.00 89.62 89 SER A C 1
ATOM 701 O O . SER A 1 89 ? -8.325 -11.136 9.713 1.00 89.62 89 SER A O 1
ATOM 703 N N . PHE A 1 90 ? -8.066 -9.973 7.811 1.00 90.44 90 PHE A N 1
ATOM 704 C CA . PHE A 1 90 ? -8.803 -8.782 8.253 1.00 90.44 90 PHE A CA 1
ATOM 705 C C . PHE A 1 90 ? -10.276 -9.081 8.529 1.00 90.44 90 PHE A C 1
ATOM 707 O O . PHE A 1 90 ? -10.854 -8.478 9.430 1.00 90.44 90 PHE A O 1
ATOM 714 N N . ASP A 1 91 ? -10.853 -10.078 7.853 1.00 89.06 91 ASP A N 1
ATOM 715 C CA . ASP A 1 91 ? -12.222 -10.540 8.117 1.00 89.06 91 ASP A CA 1
ATOM 716 C C . ASP A 1 91 ? -12.385 -11.126 9.529 1.00 89.06 91 ASP A C 1
ATOM 718 O O . ASP A 1 91 ? -13.492 -11.177 10.061 1.00 89.06 91 ASP A O 1
ATOM 722 N N . LYS A 1 92 ? -11.281 -11.537 10.170 1.00 90.94 92 LYS A N 1
ATOM 723 C CA . LYS A 1 92 ? -11.273 -12.047 11.548 1.00 90.94 92 LYS A CA 1
ATOM 724 C C . LYS A 1 92 ? -11.239 -10.933 12.599 1.00 90.94 92 LYS A C 1
ATOM 726 O O . LYS A 1 92 ? -11.268 -11.231 13.795 1.00 90.94 92 LYS A O 1
ATOM 731 N N . PHE A 1 93 ? -11.133 -9.663 12.199 1.00 90.94 93 PHE A N 1
ATOM 732 C CA . PHE A 1 93 ? -11.084 -8.558 13.148 1.00 90.94 93 PHE A CA 1
ATOM 733 C C . PHE A 1 93 ? -12.418 -8.421 13.888 1.00 90.94 93 PHE A C 1
ATOM 735 O O . PHE A 1 93 ? -13.430 -8.008 13.322 1.00 90.94 93 PHE A O 1
ATOM 742 N N . VAL A 1 94 ? -12.404 -8.741 15.182 1.00 88.94 94 VAL A N 1
ATOM 743 C CA . VAL A 1 94 ? -13.582 -8.651 16.050 1.00 88.94 94 VAL A CA 1
ATOM 744 C C . VAL A 1 94 ? -13.211 -7.965 17.355 1.00 88.94 94 VAL A C 1
ATOM 746 O O . VAL A 1 94 ? -12.490 -8.525 18.190 1.00 88.94 94 VAL A O 1
ATOM 749 N N . CYS A 1 95 ? -13.774 -6.778 17.556 1.00 90.69 95 CYS A N 1
ATOM 750 C CA . CYS A 1 95 ? -13.578 -5.961 18.743 1.00 90.69 95 CYS A CA 1
ATOM 751 C C . CYS A 1 95 ? -14.879 -5.843 19.547 1.00 90.69 95 CYS A C 1
ATOM 753 O O . CYS A 1 95 ? -15.927 -5.492 19.002 1.00 90.69 95 CYS A O 1
ATOM 755 N N . THR A 1 96 ? -14.809 -6.101 20.853 1.00 90.62 96 THR A N 1
ATOM 756 C CA . THR A 1 96 ? -15.908 -5.789 21.772 1.00 90.62 96 THR A CA 1
ATOM 757 C C . THR A 1 96 ? -15.821 -4.312 22.130 1.00 90.62 96 THR A C 1
ATOM 759 O O . THR A 1 96 ? -14.890 -3.895 22.816 1.00 90.62 96 THR A O 1
ATOM 762 N N . ILE A 1 97 ? -16.775 -3.512 21.649 1.00 92.25 97 ILE A N 1
ATOM 763 C CA . ILE A 1 97 ? -16.791 -2.066 21.888 1.00 92.25 97 ILE A CA 1
ATOM 764 C C . ILE A 1 97 ? -17.113 -1.799 23.369 1.00 92.25 97 ILE A C 1
ATOM 766 O O . ILE A 1 97 ? -18.187 -2.196 23.824 1.00 92.25 97 ILE A O 1
ATOM 770 N N . PRO A 1 98 ? -16.246 -1.096 24.122 1.00 93.31 98 PRO A N 1
ATOM 771 C CA . PRO A 1 98 ? -16.538 -0.742 25.508 1.00 93.31 98 PRO A CA 1
ATOM 772 C C . PRO A 1 98 ? -17.764 0.177 25.606 1.00 93.31 98 PRO A C 1
ATOM 774 O O . PRO A 1 98 ? -17.877 1.137 24.842 1.00 93.31 98 PRO A O 1
ATOM 777 N N . GLU A 1 99 ? -18.651 -0.047 26.581 1.00 90.88 99 GLU A N 1
ATOM 778 C CA . GLU A 1 99 ? -19.889 0.742 26.741 1.00 90.88 99 GLU A CA 1
ATOM 779 C C . GLU A 1 99 ? -19.620 2.253 26.804 1.00 90.88 99 GLU A C 1
ATOM 781 O O . GLU A 1 99 ? -20.255 3.043 26.101 1.00 90.88 99 GLU A O 1
ATOM 786 N N . LYS A 1 100 ? -18.597 2.646 27.572 1.00 91.31 100 LYS A N 1
ATOM 787 C CA . LYS A 1 100 ? -18.179 4.042 27.781 1.00 91.31 100 LYS A CA 1
ATOM 788 C C . LYS A 1 100 ? -17.284 4.602 26.666 1.00 91.31 100 LYS A C 1
ATOM 790 O O . LYS A 1 100 ? -16.733 5.691 26.820 1.00 91.31 100 LYS A O 1
ATOM 795 N N . ALA A 1 101 ? -17.092 3.882 25.558 1.00 94.50 101 ALA A N 1
ATOM 796 C CA . ALA A 1 101 ? -16.297 4.384 24.442 1.00 94.50 101 ALA A CA 1
ATOM 797 C C . ALA A 1 101 ? -16.986 5.590 23.789 1.00 94.50 101 ALA A C 1
ATOM 799 O O . ALA A 1 101 ? -18.140 5.505 23.359 1.00 94.50 101 ALA A O 1
ATOM 800 N N . CYS A 1 102 ? -16.263 6.706 23.675 1.00 95.56 102 CYS A N 1
ATOM 801 C CA . CYS A 1 102 ? -16.737 7.890 22.964 1.00 95.56 102 CYS A CA 1
ATOM 802 C C . CYS A 1 102 ? -16.848 7.624 21.451 1.00 95.56 102 CYS A C 1
ATOM 804 O O . CYS A 1 102 ? -16.233 6.691 20.926 1.00 95.56 102 CYS A O 1
ATOM 806 N N . MET A 1 103 ? -17.579 8.475 20.720 1.00 93.94 103 MET A N 1
ATOM 807 C CA . MET A 1 103 ? -17.787 8.304 19.272 1.00 93.94 103 MET A CA 1
ATOM 808 C C . MET A 1 103 ? -16.477 8.192 18.479 1.00 93.94 103 MET A C 1
ATOM 810 O O . MET A 1 103 ? -16.377 7.365 17.577 1.00 93.94 103 MET A O 1
ATOM 814 N N . ARG A 1 104 ? -15.450 8.972 18.849 1.00 93.38 104 ARG A N 1
ATOM 815 C CA . ARG A 1 104 ? -14.140 8.930 18.182 1.00 93.38 104 ARG A CA 1
ATOM 816 C C . ARG A 1 104 ? -13.439 7.588 18.386 1.00 93.38 104 ARG A C 1
ATOM 818 O O . ARG A 1 104 ? -12.973 7.005 17.420 1.00 93.38 104 ARG A O 1
ATOM 825 N N . CYS A 1 105 ? -13.426 7.057 19.611 1.00 94.38 105 CYS A N 1
ATOM 826 C CA . CYS A 1 105 ? -12.859 5.732 19.874 1.00 94.38 105 CYS A CA 1
ATOM 827 C C . CYS A 1 105 ? -13.637 4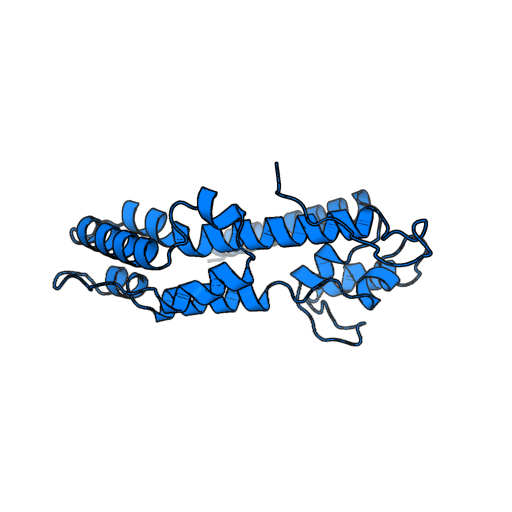.641 19.127 1.00 94.38 105 CYS A C 1
ATOM 829 O O . CYS A 1 105 ? -13.032 3.816 18.453 1.00 94.38 105 CYS A O 1
ATOM 831 N N . ARG A 1 106 ? -14.978 4.679 19.160 1.00 93.75 106 ARG A N 1
ATOM 832 C CA . ARG A 1 106 ? -15.837 3.717 18.444 1.00 93.75 106 ARG A CA 1
ATOM 833 C C . ARG A 1 106 ? -15.565 3.675 16.936 1.00 93.75 106 ARG A C 1
ATOM 835 O O . ARG A 1 106 ? -15.646 2.603 16.340 1.00 93.75 106 ARG A O 1
ATOM 842 N N . ALA A 1 107 ? -15.208 4.807 16.326 1.00 90.75 107 ALA A N 1
ATOM 843 C CA . ALA A 1 107 ? -14.854 4.871 14.909 1.00 90.75 107 ALA A CA 1
ATOM 844 C C . ALA A 1 107 ? -13.629 4.002 14.556 1.00 90.75 107 ALA A C 1
ATOM 846 O O . ALA A 1 107 ? -13.563 3.475 13.449 1.00 90.75 107 ALA A O 1
ATOM 847 N N . HIS A 1 108 ? -12.705 3.784 15.495 1.00 90.50 108 HIS A N 1
ATOM 848 C CA . HIS A 1 108 ? -11.516 2.947 15.298 1.00 90.50 108 HIS A CA 1
ATOM 849 C C . HIS A 1 108 ? -11.709 1.476 15.705 1.00 90.50 108 HIS A C 1
ATOM 851 O O . HIS A 1 108 ? -10.877 0.643 15.364 1.00 90.50 108 HIS A O 1
ATOM 857 N N . LEU A 1 109 ? -12.793 1.133 16.412 1.00 92.19 109 LEU A N 1
ATOM 858 C CA . LEU A 1 109 ? -13.052 -0.235 16.894 1.00 92.19 109 LEU A CA 1
ATOM 859 C C . LEU A 1 109 ? -13.961 -1.056 15.973 1.00 92.19 109 LEU A C 1
ATOM 861 O O . LEU A 1 109 ? -14.159 -2.245 16.202 1.00 92.19 109 LEU A O 1
ATOM 865 N N . ASN A 1 110 ? -14.546 -0.437 14.951 1.00 86.06 110 ASN A N 1
ATOM 866 C CA . ASN A 1 110 ? -15.410 -1.141 14.012 1.00 86.06 110 ASN A CA 1
ATOM 867 C C . ASN A 1 110 ? -14.608 -1.792 12.872 1.00 86.06 110 ASN A C 1
ATOM 869 O O . ASN A 1 110 ? -13.502 -1.375 12.527 1.00 86.06 110 ASN A O 1
ATOM 873 N N . SER A 1 111 ? -15.214 -2.801 12.249 1.00 85.25 111 SER A N 1
ATOM 874 C CA . SER A 1 111 ? -14.648 -3.499 11.093 1.00 85.25 111 SER A CA 1
ATOM 875 C C . SER A 1 111 ? -14.581 -2.632 9.832 1.00 85.25 111 SER A C 1
ATOM 877 O O . SER A 1 111 ? -13.792 -2.929 8.941 1.00 85.25 111 SER A O 1
ATOM 879 N N . ILE A 1 112 ? -15.350 -1.538 9.746 1.00 87.44 112 ILE A N 1
ATOM 880 C CA . ILE A 1 112 ? -15.348 -0.632 8.586 1.00 87.44 112 ILE A CA 1
ATOM 881 C C . ILE A 1 112 ? -13.967 0.012 8.424 1.00 87.44 112 ILE A C 1
ATOM 883 O O . ILE A 1 112 ? -13.430 0.037 7.318 1.00 87.44 112 ILE A O 1
ATOM 887 N N . SER A 1 113 ? -13.362 0.476 9.519 1.00 86.62 113 SER A N 1
ATOM 888 C CA . SER A 1 113 ? -12.025 1.080 9.504 1.00 86.62 113 SER A CA 1
ATOM 889 C C . SER A 1 113 ? -10.948 0.095 9.043 1.00 86.62 113 SER A C 1
ATOM 891 O O . SER A 1 113 ? -10.130 0.431 8.188 1.00 86.62 113 SER A O 1
ATOM 893 N N . ILE A 1 114 ? -10.996 -1.150 9.525 1.00 89.81 114 ILE A N 1
ATOM 894 C CA . ILE A 1 114 ? -10.073 -2.216 9.109 1.00 89.81 114 ILE A CA 1
ATOM 895 C C . ILE A 1 114 ? -10.292 -2.606 7.639 1.00 89.81 114 ILE A C 1
ATOM 897 O O . ILE A 1 114 ? -9.331 -2.715 6.878 1.00 89.81 114 ILE A O 1
ATOM 901 N N . ASN A 1 115 ? -11.542 -2.724 7.188 1.00 91.19 115 ASN A N 1
ATOM 902 C CA . ASN A 1 115 ? -11.862 -3.019 5.788 1.00 91.19 115 ASN A CA 1
ATOM 903 C C . ASN A 1 115 ? -11.435 -1.901 4.836 1.00 91.19 115 ASN A C 1
ATOM 905 O O . ASN A 1 115 ? -10.998 -2.169 3.717 1.00 91.19 115 ASN A O 1
ATOM 909 N N . ARG A 1 116 ? -11.499 -0.644 5.278 1.00 91.69 116 ARG A N 1
ATOM 910 C CA . ARG A 1 116 ? -10.958 0.477 4.512 1.00 91.69 116 ARG A CA 1
ATOM 911 C C . ARG A 1 116 ? -9.451 0.326 4.304 1.00 91.69 116 ARG A C 1
ATOM 913 O O . ARG A 1 116 ? -8.999 0.417 3.166 1.00 91.69 116 ARG A O 1
ATOM 920 N N . ILE A 1 117 ? -8.700 0.023 5.365 1.00 91.19 117 ILE A N 1
ATOM 921 C CA . ILE A 1 117 ? -7.254 -0.239 5.280 1.00 91.19 117 ILE A CA 1
ATOM 922 C C . ILE A 1 117 ? -6.978 -1.397 4.312 1.00 91.19 117 ILE A C 1
ATOM 924 O O . ILE A 1 117 ? -6.116 -1.277 3.439 1.00 91.19 117 ILE A O 1
ATOM 928 N N . ARG A 1 118 ? -7.743 -2.495 4.410 1.00 92.94 118 ARG A N 1
ATOM 929 C CA . ARG A 1 118 ? -7.633 -3.638 3.490 1.00 92.94 118 ARG A CA 1
ATOM 930 C C . ARG A 1 118 ? -7.769 -3.202 2.035 1.00 92.94 118 ARG A C 1
ATOM 932 O O . ARG A 1 118 ? -6.906 -3.520 1.221 1.00 92.94 118 ARG A O 1
ATOM 939 N N . ASN A 1 119 ? -8.832 -2.467 1.718 1.00 93.00 119 ASN A N 1
ATOM 940 C CA . ASN A 1 119 ? -9.137 -2.036 0.355 1.00 93.00 119 ASN A CA 1
ATOM 941 C C . ASN A 1 119 ? -8.077 -1.073 -0.193 1.00 93.00 119 ASN A C 1
ATOM 943 O O . ASN A 1 119 ? -7.672 -1.189 -1.352 1.00 93.00 119 ASN A O 1
ATOM 947 N N . GLU A 1 120 ? -7.585 -0.154 0.640 1.00 91.81 120 GLU A N 1
ATOM 948 C CA . GLU A 1 120 ? -6.513 0.777 0.276 1.00 91.81 120 GLU A CA 1
ATOM 949 C C . GLU A 1 120 ? -5.197 0.048 -0.043 1.00 91.81 120 GLU A C 1
ATOM 951 O O . GLU A 1 120 ? -4.491 0.436 -0.974 1.00 91.81 120 GLU A O 1
ATOM 956 N N . ILE A 1 121 ? -4.863 -1.026 0.682 1.00 91.56 121 ILE A N 1
ATOM 957 C CA . ILE A 1 121 ? -3.666 -1.837 0.405 1.00 91.56 121 ILE A CA 1
ATOM 958 C C . ILE A 1 121 ? -3.878 -2.713 -0.833 1.00 91.56 121 ILE A C 1
ATOM 960 O O . ILE A 1 121 ? -3.004 -2.754 -1.699 1.00 91.56 121 ILE A O 1
ATOM 964 N N . GLN A 1 122 ? -5.033 -3.378 -0.938 1.00 91.62 122 GLN A N 1
ATOM 965 C CA . GLN A 1 122 ? -5.373 -4.273 -2.049 1.00 91.62 122 GLN A CA 1
ATOM 966 C C . GLN A 1 122 ? -5.315 -3.553 -3.402 1.00 91.62 122 GLN A C 1
ATOM 968 O O . GLN A 1 122 ? -4.814 -4.103 -4.377 1.00 91.62 122 GLN A O 1
ATOM 973 N N . SER A 1 123 ? -5.798 -2.310 -3.449 1.00 90.62 123 SER A N 1
ATOM 974 C CA . SER A 1 123 ? -5.801 -1.471 -4.654 1.00 90.62 123 SER A CA 1
ATOM 975 C C . SER A 1 123 ? -4.494 -0.703 -4.874 1.00 90.62 123 SER A C 1
ATOM 977 O O . SER A 1 123 ? -4.363 0.039 -5.850 1.00 90.62 123 SER A O 1
ATOM 979 N N . ASN A 1 124 ? -3.508 -0.832 -3.974 1.00 91.94 124 ASN A N 1
ATOM 980 C CA . ASN A 1 124 ? -2.311 -0.007 -4.056 1.00 91.94 124 ASN A CA 1
ATOM 981 C C . ASN A 1 124 ? -1.398 -0.410 -5.214 1.00 91.94 124 ASN A C 1
ATOM 983 O O . ASN A 1 124 ? -0.860 0.474 -5.876 1.00 91.94 124 ASN A O 1
ATOM 987 N N . PHE A 1 125 ? -1.196 -1.710 -5.437 1.00 92.62 125 PHE A N 1
ATOM 988 C CA . PHE A 1 125 ? -0.241 -2.239 -6.410 1.00 92.62 125 PHE A CA 1
ATOM 989 C C . PHE A 1 125 ? -0.826 -3.451 -7.136 1.00 92.62 125 PHE A C 1
ATOM 991 O O . PHE A 1 125 ? -1.064 -4.488 -6.526 1.00 92.62 125 PHE A O 1
ATOM 998 N N . HIS A 1 126 ? -0.998 -3.329 -8.452 1.00 90.81 126 HIS A N 1
ATOM 999 C CA . HIS A 1 126 ? -1.574 -4.376 -9.305 1.00 90.81 126 HIS A CA 1
ATOM 1000 C C . HIS A 1 126 ? -0.511 -5.222 -10.023 1.00 90.81 126 HIS A C 1
ATOM 1002 O O . HIS A 1 126 ? -0.833 -6.015 -10.901 1.00 90.81 126 HIS A O 1
ATOM 1008 N N . GLY A 1 127 ? 0.764 -5.042 -9.671 1.00 93.31 127 GLY A N 1
ATOM 1009 C CA . GLY A 1 127 ? 1.894 -5.610 -10.400 1.00 93.31 127 GLY A CA 1
ATOM 1010 C C . GLY A 1 127 ? 2.647 -4.566 -11.219 1.00 93.31 127 GLY A C 1
ATOM 1011 O O . GLY A 1 127 ? 2.308 -3.377 -11.225 1.00 93.31 127 GLY A O 1
ATOM 1012 N N . LEU A 1 128 ? 3.702 -5.033 -11.885 1.00 95.50 128 LEU A N 1
ATOM 1013 C CA . LEU A 1 128 ? 4.478 -4.228 -12.821 1.00 95.50 128 LEU A CA 1
ATOM 1014 C C . LEU A 1 128 ? 3.747 -4.133 -14.163 1.00 95.50 128 LEU A C 1
ATOM 1016 O O . LEU A 1 128 ? 3.230 -5.123 -14.677 1.00 95.50 128 LEU A O 1
ATOM 1020 N N . CYS A 1 129 ? 3.727 -2.936 -14.733 1.00 96.38 129 CYS A N 1
ATOM 1021 C CA . CYS A 1 129 ? 3.130 -2.638 -16.020 1.00 96.38 129 CYS A CA 1
ATOM 1022 C C . CYS A 1 129 ? 4.206 -2.667 -17.108 1.00 96.38 129 CYS A C 1
ATOM 1024 O O . CYS A 1 129 ? 5.113 -1.834 -17.126 1.00 96.38 129 CYS A O 1
ATOM 1026 N N . LEU A 1 130 ? 4.076 -3.606 -18.046 1.00 95.50 130 LEU A N 1
ATOM 1027 C CA . LEU A 1 130 ? 5.023 -3.766 -19.151 1.00 95.50 130 LEU A CA 1
ATOM 1028 C C . LEU A 1 130 ? 5.080 -2.533 -20.064 1.00 95.50 130 LEU A C 1
ATOM 1030 O O . LEU A 1 130 ? 6.148 -2.215 -20.579 1.00 95.50 130 LEU A O 1
ATOM 1034 N N . ASP A 1 131 ? 3.969 -1.807 -20.222 1.00 95.81 131 ASP A N 1
ATOM 1035 C CA . ASP A 1 131 ? 3.946 -0.564 -21.003 1.00 95.81 131 ASP A CA 1
ATOM 1036 C C . ASP A 1 131 ? 4.723 0.548 -20.293 1.00 95.81 131 ASP A C 1
ATOM 1038 O O . ASP A 1 131 ? 5.505 1.253 -20.923 1.00 95.81 131 ASP A O 1
ATOM 1042 N N . CYS A 1 132 ? 4.583 0.669 -18.969 1.00 95.56 132 CYS A N 1
ATOM 1043 C CA . CYS A 1 132 ? 5.395 1.591 -18.174 1.00 95.56 132 CYS A CA 1
ATOM 1044 C C . CYS A 1 132 ? 6.883 1.237 -18.242 1.00 95.56 132 CYS A C 1
ATOM 1046 O O . CYS A 1 132 ? 7.714 2.124 -18.437 1.00 95.56 132 CYS A O 1
ATOM 1048 N N . MET A 1 133 ? 7.216 -0.051 -18.122 1.00 94.94 133 MET A N 1
ATOM 1049 C CA . MET A 1 133 ? 8.595 -0.533 -18.220 1.00 94.94 133 MET A CA 1
ATOM 1050 C C . MET A 1 133 ? 9.209 -0.218 -19.583 1.00 94.94 133 MET A C 1
ATOM 1052 O O . MET A 1 133 ? 10.337 0.256 -19.648 1.00 94.94 133 MET A O 1
ATOM 1056 N N . HIS A 1 134 ? 8.458 -0.437 -20.663 1.00 93.69 134 HIS A N 1
ATOM 1057 C CA . HIS A 1 134 ? 8.896 -0.105 -22.014 1.00 93.69 134 HIS A CA 1
ATOM 1058 C C . HIS A 1 134 ? 9.028 1.409 -22.218 1.00 93.69 134 HIS A C 1
ATOM 1060 O O . HIS A 1 134 ? 10.038 1.887 -22.718 1.00 93.69 134 HIS A O 1
ATOM 1066 N N . ASN A 1 135 ? 8.037 2.192 -21.787 1.00 93.19 135 ASN A N 1
ATOM 1067 C CA . ASN A 1 135 ? 8.042 3.638 -21.996 1.00 93.19 135 ASN A CA 1
ATOM 1068 C C . ASN A 1 135 ? 9.152 4.345 -21.206 1.00 93.19 135 ASN A C 1
ATOM 1070 O O . ASN A 1 135 ? 9.621 5.387 -21.653 1.00 93.19 135 ASN A O 1
ATOM 1074 N N . SER A 1 136 ? 9.574 3.794 -20.066 1.00 92.12 136 SER A N 1
ATOM 1075 C CA . SER A 1 136 ? 10.619 4.365 -19.207 1.00 92.12 136 SER A CA 1
ATOM 1076 C C . SER A 1 136 ? 12.014 3.780 -19.431 1.00 92.12 136 SER A C 1
ATOM 1078 O O . SER A 1 136 ? 12.958 4.248 -18.802 1.00 92.12 136 SER A O 1
ATOM 1080 N N . SER A 1 137 ? 12.179 2.769 -20.290 1.00 90.31 137 SER A N 1
ATOM 1081 C CA . SER A 1 137 ? 13.487 2.147 -20.504 1.00 90.31 137 SER A CA 1
ATOM 1082 C C . SER A 1 137 ? 14.503 3.131 -21.086 1.00 90.31 137 SER A C 1
ATOM 1084 O O . SER A 1 137 ? 14.151 4.034 -21.846 1.00 90.31 137 SER A O 1
ATOM 1086 N N . GLU A 1 138 ? 15.781 2.928 -20.770 1.00 82.44 138 GLU A N 1
ATOM 1087 C CA . GLU A 1 138 ? 16.872 3.733 -21.325 1.00 82.44 138 GLU A CA 1
ATOM 1088 C C . GLU A 1 138 ? 16.834 3.723 -22.866 1.00 82.44 138 GLU A C 1
ATOM 1090 O O . GLU A 1 138 ? 16.707 2.668 -23.485 1.00 82.44 138 GLU A O 1
ATOM 1095 N N . GLY A 1 139 ? 16.896 4.910 -23.479 1.00 77.75 139 GLY A N 1
ATOM 1096 C CA . GLY A 1 139 ? 16.776 5.082 -24.934 1.00 77.75 139 GLY A CA 1
ATOM 1097 C C . GLY A 1 139 ? 15.340 5.129 -25.474 1.00 77.75 139 GLY A C 1
ATOM 1098 O O . GLY A 1 139 ? 15.160 5.242 -26.680 1.00 77.75 139 GLY A O 1
ATOM 1099 N N . SER A 1 140 ? 14.317 5.062 -24.616 1.00 83.44 140 SER A N 1
ATOM 1100 C CA . SER A 1 140 ? 12.925 5.264 -25.029 1.00 83.44 140 SER A CA 1
ATOM 1101 C C . SER A 1 140 ? 12.633 6.739 -25.313 1.00 83.44 140 SER A C 1
ATOM 1103 O O . SER A 1 140 ? 12.710 7.578 -24.412 1.00 83.44 140 SER A O 1
ATOM 1105 N N . ASP A 1 141 ? 12.140 7.038 -26.518 1.00 83.75 141 ASP A N 1
ATOM 1106 C CA . ASP A 1 141 ? 11.604 8.363 -26.880 1.00 83.75 141 ASP A CA 1
ATOM 1107 C C . ASP A 1 141 ? 10.379 8.762 -26.032 1.00 83.75 141 ASP A C 1
ATOM 1109 O O . ASP A 1 141 ? 9.960 9.919 -26.001 1.00 83.75 141 ASP A O 1
ATOM 1113 N N . LYS A 1 142 ? 9.786 7.799 -25.314 1.00 86.19 142 LYS A N 1
ATOM 1114 C CA . LYS A 1 142 ? 8.609 7.994 -24.459 1.00 86.19 142 LYS A CA 1
ATOM 1115 C C . LYS A 1 142 ? 8.955 8.215 -22.987 1.00 86.19 142 LYS A C 1
ATOM 1117 O O . LYS A 1 142 ? 8.032 8.412 -22.193 1.00 86.19 142 LYS A O 1
ATOM 1122 N N . ALA A 1 143 ? 10.237 8.237 -22.613 1.00 84.88 143 ALA A N 1
ATOM 1123 C CA . ALA A 1 143 ? 10.646 8.433 -21.221 1.00 84.88 143 ALA A CA 1
ATOM 1124 C C . ALA A 1 143 ? 10.117 9.763 -20.657 1.00 84.88 143 ALA A C 1
ATOM 1126 O O . ALA A 1 143 ? 9.571 9.799 -19.557 1.00 84.88 143 ALA A O 1
ATOM 1127 N N . PHE A 1 144 ? 10.159 10.843 -21.444 1.00 85.31 144 PHE A N 1
ATOM 1128 C CA . PHE A 1 144 ? 9.581 12.131 -21.046 1.00 85.31 144 PHE A CA 1
ATOM 1129 C C . PHE A 1 144 ? 8.074 12.033 -20.745 1.00 85.31 144 PHE A C 1
ATOM 1131 O O . PHE A 1 144 ? 7.613 12.518 -19.712 1.00 85.31 144 PHE A O 1
ATOM 1138 N N . ILE A 1 145 ? 7.310 11.350 -21.607 1.00 86.00 145 ILE A N 1
ATOM 1139 C CA . ILE A 1 145 ? 5.861 11.145 -21.432 1.00 86.00 145 ILE A CA 1
ATOM 1140 C C . ILE A 1 145 ? 5.587 10.349 -20.152 1.00 86.00 145 ILE A C 1
ATOM 1142 O O . ILE A 1 145 ? 4.663 10.665 -19.402 1.00 86.00 145 ILE A O 1
ATOM 1146 N N . TYR A 1 146 ? 6.412 9.336 -19.874 1.00 90.44 146 TYR A N 1
ATOM 1147 C CA . TYR A 1 146 ? 6.299 8.525 -18.668 1.00 90.44 146 TYR A CA 1
ATOM 1148 C C . TYR A 1 146 ? 6.390 9.370 -17.385 1.00 90.44 146 TYR A C 1
ATOM 1150 O O . TYR A 1 146 ? 5.542 9.214 -16.504 1.00 90.44 146 TYR A O 1
ATOM 1158 N N . TYR A 1 147 ? 7.358 10.289 -17.288 1.00 88.12 147 TYR A N 1
ATOM 1159 C CA . TYR A 1 147 ? 7.487 11.186 -16.131 1.00 88.12 147 TYR A CA 1
ATOM 1160 C C . TYR A 1 147 ? 6.400 12.271 -16.105 1.00 88.12 147 TYR A C 1
ATOM 1162 O O . TYR A 1 147 ? 5.873 12.601 -15.040 1.00 88.12 147 TYR A O 1
ATOM 1170 N N . GLN A 1 148 ? 5.988 12.778 -17.272 1.00 86.12 148 GLN A N 1
ATOM 1171 C CA . GLN A 1 148 ? 4.914 13.768 -17.382 1.00 86.12 148 GLN A CA 1
ATOM 1172 C C . GLN A 1 148 ? 3.566 13.233 -16.870 1.00 86.12 148 GLN A C 1
ATOM 1174 O O . GLN A 1 148 ? 2.816 13.974 -16.232 1.00 86.12 148 GLN A O 1
ATOM 1179 N N . ASN A 1 149 ? 3.278 11.943 -17.076 1.00 86.88 149 ASN A N 1
ATOM 1180 C CA . ASN A 1 149 ? 2.054 1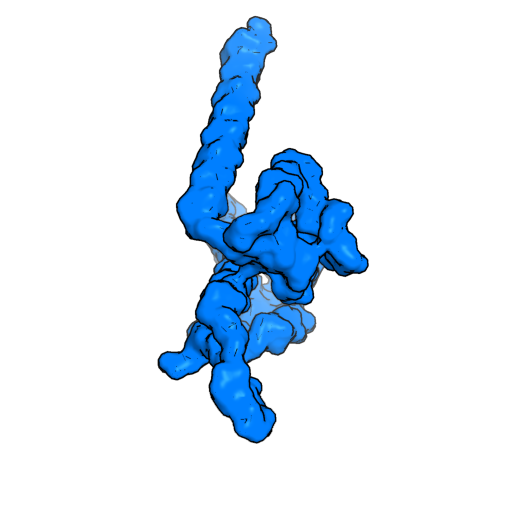1.296 -16.592 1.00 86.88 149 ASN A CA 1
ATOM 1181 C C . ASN A 1 149 ? 1.875 11.395 -15.068 1.00 86.88 149 ASN A C 1
ATOM 1183 O O . ASN A 1 149 ? 0.747 11.429 -14.575 1.00 86.88 149 ASN A O 1
ATOM 1187 N N . ASN A 1 150 ? 2.964 11.494 -14.307 1.00 87.75 150 ASN A N 1
ATOM 1188 C CA . ASN A 1 150 ? 2.881 11.685 -12.864 1.00 87.75 150 ASN A CA 1
ATOM 1189 C C . ASN A 1 150 ? 2.428 13.107 -12.487 1.00 87.75 150 ASN A C 1
ATOM 1191 O O . ASN A 1 150 ? 1.652 13.264 -11.548 1.00 87.75 150 ASN A O 1
ATOM 1195 N N . LEU A 1 151 ? 2.812 14.133 -13.258 1.00 83.44 151 LEU A N 1
ATOM 1196 C CA . LEU A 1 151 ? 2.404 15.524 -13.003 1.00 83.44 151 LEU A CA 1
ATOM 1197 C C . LEU A 1 151 ? 0.888 15.719 -13.132 1.00 83.44 151 LEU A C 1
ATOM 1199 O O . LEU A 1 151 ? 0.285 16.439 -12.337 1.00 83.44 151 LEU A O 1
ATOM 1203 N N . CYS A 1 152 ? 0.259 15.050 -14.101 1.00 85.62 152 CYS A N 1
ATOM 1204 C CA . CYS A 1 152 ? -1.196 15.053 -14.263 1.00 85.62 152 CYS A CA 1
ATOM 1205 C C . CYS A 1 152 ? -1.910 13.948 -13.467 1.00 85.62 152 CYS A C 1
ATOM 1207 O O . CYS A 1 152 ? -3.134 13.860 -13.526 1.00 85.62 152 CYS A O 1
ATOM 1209 N N . LYS A 1 153 ? -1.173 13.126 -12.703 1.00 89.31 153 LYS A N 1
ATOM 1210 C CA . LYS A 1 153 ? -1.687 11.948 -11.980 1.00 89.31 153 LYS A CA 1
ATOM 1211 C C . LYS A 1 153 ? -2.407 10.934 -12.887 1.00 89.31 153 LYS A C 1
ATOM 1213 O O . LYS A 1 153 ? -3.287 10.210 -12.427 1.00 89.31 153 LYS A O 1
ATOM 1218 N N . CYS A 1 154 ? -2.028 10.863 -14.164 1.00 92.19 154 CYS A N 1
ATOM 1219 C CA . CYS A 1 154 ? -2.582 9.942 -15.159 1.00 92.19 154 CYS A CA 1
ATOM 1220 C C . CYS A 1 154 ? -1.603 8.787 -15.422 1.00 92.19 154 CYS A C 1
ATOM 1222 O O . CYS A 1 154 ? -1.031 8.662 -16.504 1.00 92.19 154 CYS A O 1
ATOM 1224 N N . TYR A 1 155 ? -1.374 7.968 -14.400 1.00 94.12 155 TYR A N 1
ATOM 1225 C CA . TYR A 1 155 ? -0.307 6.961 -14.356 1.00 94.12 155 TYR A CA 1
ATOM 1226 C C . TYR A 1 155 ? -0.396 5.872 -15.433 1.00 94.12 155 TYR A C 1
ATOM 1228 O O . TYR A 1 155 ? 0.630 5.336 -15.846 1.00 94.12 155 TYR A O 1
ATOM 1236 N N . ASP A 1 156 ? -1.602 5.560 -15.893 1.00 94.19 156 ASP A N 1
ATOM 1237 C CA . ASP A 1 156 ? -1.919 4.519 -16.870 1.00 94.19 156 ASP A CA 1
ATOM 1238 C C . ASP A 1 156 ? -2.298 5.071 -18.254 1.00 94.19 156 ASP A C 1
ATOM 1240 O O . ASP A 1 156 ? -2.643 4.303 -19.148 1.00 94.19 156 ASP A O 1
ATOM 1244 N N . ARG A 1 157 ? -2.187 6.390 -18.476 1.00 93.44 157 ARG A N 1
ATOM 1245 C CA . ARG A 1 157 ? -2.635 7.069 -19.711 1.00 93.44 157 ARG A CA 1
ATOM 1246 C C . ARG A 1 157 ? -2.077 6.465 -21.002 1.00 93.44 157 ARG A C 1
ATOM 1248 O O . ARG A 1 157 ? -2.730 6.520 -22.039 1.00 93.44 157 ARG A O 1
ATOM 1255 N N . SER A 1 158 ? -0.860 5.935 -20.937 1.00 90.75 158 SER A N 1
ATOM 1256 C CA . SER A 1 158 ? -0.138 5.365 -22.081 1.00 90.75 158 SER A CA 1
ATOM 1257 C C . SER A 1 158 ? -0.027 3.839 -21.998 1.00 90.75 158 SER A C 1
ATOM 1259 O O . SER A 1 158 ? 0.892 3.261 -22.581 1.00 90.75 158 SER A O 1
ATOM 1261 N N . CYS A 1 159 ? -0.916 3.201 -21.235 1.00 94.81 159 CYS A N 1
ATOM 1262 C CA . CYS A 1 159 ? -0.869 1.785 -20.896 1.00 94.81 159 CYS A CA 1
ATOM 1263 C C . CYS A 1 159 ? -2.146 1.073 -21.359 1.00 94.81 159 CYS A C 1
ATOM 1265 O O . CYS A 1 159 ? -3.225 1.658 -21.421 1.00 94.81 159 CYS A O 1
ATOM 1267 N N . ARG A 1 160 ? -2.030 -0.220 -21.667 1.00 95.50 160 ARG A N 1
ATOM 1268 C CA . ARG A 1 160 ? -3.156 -1.080 -22.071 1.00 95.50 160 ARG A CA 1
ATOM 1269 C C . ARG A 1 160 ? -4.040 -1.491 -20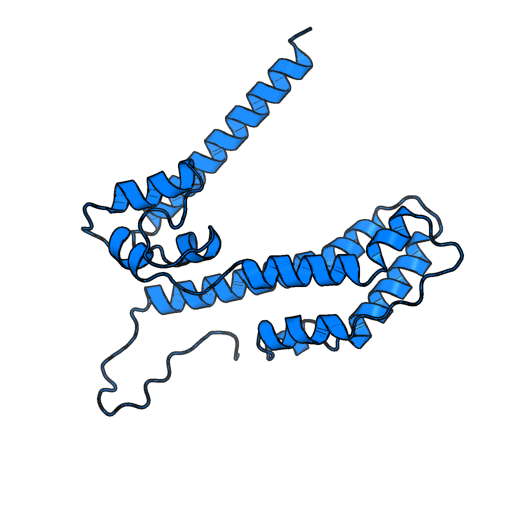.899 1.00 95.50 160 ARG A C 1
ATOM 1271 O O . ARG A 1 160 ? -5.202 -1.829 -21.095 1.00 95.50 160 ARG A O 1
ATOM 1278 N N . LEU A 1 161 ? -3.474 -1.511 -19.696 1.00 93.44 161 LEU A N 1
ATOM 1279 C CA . LEU A 1 161 ? -4.156 -1.882 -18.463 1.00 93.44 161 LEU A CA 1
ATOM 1280 C C . LEU A 1 161 ? -4.212 -0.676 -17.536 1.00 93.44 161 LEU A C 1
ATOM 1282 O O . LEU A 1 161 ? -3.209 0.021 -17.372 1.00 93.44 161 LEU A O 1
ATOM 1286 N N . SER A 1 162 ? -5.365 -0.475 -16.899 1.00 94.44 162 SER A N 1
ATOM 1287 C CA . SER A 1 162 ? -5.505 0.568 -15.890 1.00 94.44 162 SER A CA 1
ATOM 1288 C C . SER A 1 162 ? -4.723 0.211 -14.629 1.00 94.44 162 SER A C 1
ATOM 1290 O O . SER A 1 162 ? -4.759 -0.929 -14.155 1.00 94.44 162 SER A O 1
ATOM 1292 N N . HIS A 1 163 ? -3.996 1.184 -14.084 1.00 94.50 163 HIS A N 1
ATOM 1293 C CA . HIS A 1 163 ? -3.230 1.018 -12.858 1.00 94.50 163 HIS A CA 1
ATOM 1294 C C . HIS A 1 163 ? -2.914 2.353 -12.175 1.00 94.50 163 HIS A C 1
ATOM 1296 O O . HIS A 1 163 ? -2.827 3.410 -12.793 1.00 94.50 163 HIS A O 1
ATOM 1302 N N . GLY A 1 164 ? -2.680 2.296 -10.864 1.00 93.62 164 GLY A N 1
ATOM 1303 C CA . GLY A 1 164 ? -2.364 3.475 -10.066 1.00 93.62 164 GLY A CA 1
ATOM 1304 C C . GLY A 1 164 ? -0.882 3.855 -10.057 1.00 93.62 164 GLY A C 1
ATOM 1305 O O . GLY A 1 164 ? -0.030 3.250 -10.717 1.00 93.62 164 GLY A O 1
ATOM 1306 N N . GLN A 1 165 ? -0.584 4.840 -9.208 1.00 93.69 165 GLN A N 1
ATOM 1307 C CA . GLN A 1 165 ? 0.752 5.399 -9.001 1.00 93.69 165 GLN A CA 1
ATOM 1308 C C . GLN A 1 165 ? 1.796 4.353 -8.607 1.00 93.69 165 GLN A C 1
ATOM 1310 O O . GLN A 1 165 ? 2.920 4.417 -9.087 1.00 93.69 165 GLN A O 1
ATOM 1315 N N . SER A 1 166 ? 1.457 3.400 -7.730 1.00 95.06 166 SER A N 1
ATOM 1316 C CA . SER A 1 166 ? 2.437 2.422 -7.231 1.00 95.06 166 SER A CA 1
ATOM 1317 C C . SER A 1 166 ? 2.928 1.520 -8.361 1.00 95.06 166 SER A C 1
ATOM 1319 O O . SER A 1 166 ? 4.130 1.351 -8.545 1.00 95.06 166 SER A O 1
ATOM 1321 N N . SER A 1 167 ? 1.999 0.985 -9.162 1.00 95.69 167 SER A N 1
ATOM 1322 C CA . SER A 1 167 ? 2.337 0.178 -10.335 1.00 95.69 167 SER A CA 1
ATOM 1323 C C . SER A 1 167 ? 3.153 0.972 -11.344 1.00 95.69 167 SER A C 1
ATOM 1325 O O . SER A 1 167 ? 4.143 0.441 -11.829 1.00 95.69 167 SER A O 1
ATOM 1327 N N . TRP A 1 168 ? 2.812 2.239 -11.604 1.00 95.69 168 TRP A N 1
ATOM 1328 C CA . TRP A 1 168 ? 3.639 3.128 -12.426 1.00 95.69 168 TRP A CA 1
ATOM 1329 C C . TRP A 1 168 ? 5.053 3.251 -11.850 1.00 95.69 168 TRP A C 1
ATOM 1331 O O . TRP A 1 168 ? 5.996 2.778 -12.470 1.00 95.69 168 TRP A O 1
ATOM 1341 N N . TYR A 1 169 ? 5.188 3.743 -10.618 1.00 94.94 169 TYR A N 1
ATOM 1342 C CA . TYR A 1 169 ? 6.468 4.018 -9.965 1.00 94.94 169 TYR A CA 1
ATOM 1343 C C . TYR A 1 169 ? 7.412 2.811 -9.962 1.00 94.94 169 TYR A C 1
ATOM 1345 O O . TYR A 1 169 ? 8.565 2.915 -10.379 1.00 94.94 169 TYR A O 1
ATOM 1353 N N . TRP A 1 170 ? 6.920 1.644 -9.535 1.00 95.75 170 TRP A N 1
ATOM 1354 C CA . TRP A 1 170 ? 7.735 0.429 -9.477 1.00 95.75 170 TRP A CA 1
ATOM 1355 C C . TRP A 1 170 ? 8.055 -0.142 -10.863 1.00 95.75 170 TRP A C 1
ATOM 1357 O O . TRP A 1 170 ? 9.015 -0.897 -11.002 1.00 95.75 170 TRP A O 1
ATOM 1367 N N . SER A 1 171 ? 7.310 0.244 -11.899 1.00 95.81 171 SER A N 1
ATOM 1368 C CA . SER A 1 171 ? 7.584 -0.144 -13.285 1.00 95.81 171 SER A CA 1
ATOM 1369 C C . SER A 1 171 ? 8.639 0.724 -13.967 1.00 95.81 171 SER A C 1
ATOM 1371 O O . SER A 1 171 ? 8.979 0.432 -15.109 1.00 95.81 171 SER A O 1
ATOM 1373 N N . ASN A 1 172 ? 9.178 1.755 -13.306 1.00 94.19 172 ASN A N 1
ATOM 1374 C CA . ASN A 1 172 ? 10.229 2.586 -13.883 1.00 94.19 172 ASN A CA 1
ATOM 1375 C C . ASN A 1 172 ? 11.490 1.766 -14.202 1.00 94.19 172 ASN A C 1
ATOM 1377 O O . ASN A 1 172 ? 12.161 1.258 -13.301 1.00 94.19 172 ASN A O 1
ATOM 1381 N N . MET A 1 173 ? 11.841 1.703 -15.482 1.00 93.12 173 MET A N 1
ATOM 1382 C CA . MET A 1 173 ? 13.075 1.107 -15.987 1.00 93.12 173 MET A CA 1
ATOM 1383 C C . MET A 1 173 ? 14.088 2.161 -16.445 1.00 93.12 173 MET A C 1
ATOM 1385 O O . MET A 1 173 ? 15.094 1.783 -17.038 1.00 93.12 173 MET A O 1
ATOM 1389 N N . GLY A 1 174 ? 13.869 3.444 -16.145 1.00 89.31 174 GLY A N 1
ATOM 1390 C CA . GLY A 1 174 ? 14.825 4.526 -16.393 1.00 89.31 174 GLY A CA 1
ATOM 1391 C C . GLY A 1 174 ? 15.941 4.577 -15.351 1.00 89.31 174 GLY A C 1
ATOM 1392 O O . GLY A 1 174 ? 15.944 3.803 -14.385 1.00 89.31 174 GLY A O 1
ATOM 1393 N N . LYS A 1 175 ? 16.896 5.495 -15.525 1.00 86.00 175 LYS A N 1
ATOM 1394 C CA . LYS A 1 175 ? 18.003 5.663 -14.577 1.00 86.00 175 LYS A CA 1
ATOM 1395 C C . LYS A 1 175 ? 17.479 6.050 -13.195 1.00 86.00 175 LYS A C 1
ATOM 1397 O O . LYS A 1 175 ? 16.436 6.695 -13.047 1.00 86.00 175 LYS A O 1
ATOM 1402 N N . LYS A 1 176 ? 18.200 5.632 -12.154 1.00 82.25 176 LYS A N 1
ATOM 1403 C CA . LYS A 1 176 ? 17.788 5.895 -10.769 1.00 82.25 176 LYS A CA 1
ATOM 1404 C C . LYS A 1 176 ? 17.830 7.394 -10.473 1.00 82.25 176 LYS A C 1
ATOM 1406 O O . LYS A 1 176 ? 16.950 7.902 -9.784 1.00 82.25 176 LYS A O 1
ATOM 1411 N N . GLU A 1 177 ? 18.819 8.072 -11.036 1.00 85.44 177 GLU A N 1
ATOM 1412 C CA . GLU A 1 177 ? 19.056 9.505 -10.920 1.00 85.44 177 GLU A CA 1
ATOM 1413 C C . GLU A 1 177 ? 17.875 10.301 -11.487 1.00 85.44 177 GLU A C 1
ATOM 1415 O O . GLU A 1 177 ? 17.406 11.232 -10.839 1.00 85.44 177 GLU A O 1
ATOM 1420 N N . ASP A 1 178 ? 17.322 9.877 -12.628 1.00 85.12 178 ASP A N 1
ATOM 1421 C CA . ASP A 1 178 ? 16.171 10.535 -13.261 1.00 85.12 178 ASP A CA 1
ATOM 1422 C C . ASP A 1 178 ? 14.928 10.451 -12.366 1.00 85.12 178 ASP A C 1
ATOM 1424 O O . ASP A 1 178 ? 14.231 11.441 -12.138 1.00 85.12 178 ASP A O 1
ATOM 1428 N N . MET A 1 179 ? 14.675 9.273 -11.784 1.00 85.69 179 MET A N 1
ATOM 1429 C CA . MET A 1 179 ? 13.554 9.086 -10.861 1.00 85.69 179 MET A CA 1
ATOM 1430 C C . MET A 1 179 ? 13.733 9.891 -9.567 1.00 85.69 179 MET A C 1
ATOM 1432 O O . MET A 1 179 ? 12.766 10.453 -9.055 1.00 85.69 179 MET A O 1
ATOM 1436 N N . GLN A 1 180 ? 14.957 9.959 -9.039 1.00 86.44 180 GLN A N 1
ATOM 1437 C CA . GLN A 1 180 ? 15.278 10.749 -7.849 1.00 86.44 180 GLN A CA 1
ATOM 1438 C C . GLN A 1 180 ? 15.115 12.249 -8.107 1.00 86.44 180 GLN A C 1
ATOM 1440 O O . GLN A 1 180 ? 14.481 12.938 -7.309 1.00 86.44 180 GLN A O 1
ATOM 1445 N N . ALA A 1 181 ? 15.619 12.743 -9.240 1.00 85.75 181 ALA A N 1
ATOM 1446 C CA . ALA A 1 181 ? 15.463 14.132 -9.651 1.00 85.75 181 ALA A CA 1
ATOM 1447 C C . ALA A 1 181 ? 13.982 14.502 -9.813 1.00 85.75 181 ALA A C 1
ATOM 1449 O O . ALA A 1 181 ? 13.550 15.550 -9.329 1.00 85.75 181 ALA A O 1
ATOM 1450 N N . HIS A 1 182 ? 13.185 13.617 -10.422 1.00 85.00 182 HIS A N 1
ATOM 1451 C CA . HIS A 1 182 ? 11.736 13.785 -10.541 1.00 85.00 182 HIS A CA 1
ATOM 1452 C C . HIS A 1 182 ? 11.054 13.894 -9.167 1.00 85.00 182 HIS A C 1
ATOM 1454 O O . HIS A 1 182 ? 10.305 14.838 -8.919 1.00 85.00 182 HIS A O 1
ATOM 1460 N N . GLN A 1 183 ? 11.360 12.987 -8.232 1.00 85.50 183 GLN A N 1
ATOM 1461 C CA . GLN A 1 183 ? 10.819 13.035 -6.864 1.00 85.50 183 GLN A CA 1
ATOM 1462 C C . GLN A 1 183 ? 11.210 14.315 -6.114 1.00 85.50 183 GLN A C 1
ATOM 1464 O O . GLN A 1 183 ? 10.403 14.882 -5.372 1.00 85.50 183 GLN A O 1
ATOM 1469 N N . GLU A 1 184 ? 12.444 14.782 -6.288 1.00 86.81 184 GLU A N 1
ATOM 1470 C CA . GLU A 1 184 ? 12.919 15.997 -5.637 1.00 86.81 184 GLU A CA 1
ATOM 1471 C C . GLU A 1 184 ? 12.228 17.250 -6.190 1.00 86.81 184 GLU A C 1
ATOM 1473 O O . GLU A 1 184 ? 11.825 18.124 -5.416 1.00 86.81 184 GLU A O 1
ATOM 1478 N N . GLN A 1 185 ? 12.010 17.319 -7.506 1.00 85.25 185 GLN A N 1
ATOM 1479 C CA . GLN A 1 185 ? 11.227 18.391 -8.124 1.00 85.25 185 GLN A CA 1
ATOM 1480 C C . GLN A 1 185 ? 9.793 18.430 -7.587 1.00 85.25 185 GLN A C 1
ATOM 1482 O O . GLN A 1 185 ? 9.297 19.504 -7.241 1.00 85.25 185 GLN A O 1
ATOM 1487 N N . GLU A 1 186 ? 9.139 17.275 -7.443 1.00 83.62 186 GLU A N 1
ATOM 1488 C CA . GLU A 1 186 ? 7.794 17.211 -6.864 1.00 83.62 186 GLU A CA 1
ATOM 1489 C C . GLU A 1 186 ? 7.750 17.692 -5.417 1.00 83.62 186 GLU A C 1
ATOM 1491 O O . GLU A 1 186 ? 6.852 18.454 -5.043 1.00 83.62 186 GLU A O 1
ATOM 1496 N N . LYS A 1 187 ? 8.729 17.281 -4.603 1.00 85.81 187 LYS A N 1
ATOM 1497 C CA . LYS A 1 187 ? 8.832 17.716 -3.210 1.00 85.81 187 LYS A CA 1
ATOM 1498 C C . LYS A 1 187 ? 8.972 19.237 -3.124 1.00 85.81 187 LYS A C 1
ATOM 1500 O O . LYS A 1 187 ? 8.217 19.872 -2.389 1.00 85.81 187 LYS A O 1
ATOM 1505 N N . ARG A 1 188 ? 9.854 19.828 -3.938 1.00 86.12 188 ARG A N 1
ATOM 1506 C CA . ARG A 1 188 ? 10.038 21.288 -4.021 1.00 86.12 188 ARG A CA 1
ATOM 1507 C C . ARG A 1 188 ? 8.757 21.999 -4.468 1.00 86.12 188 ARG A C 1
ATOM 1509 O O . ARG A 1 188 ? 8.372 23.005 -3.876 1.00 86.12 188 ARG A O 1
ATOM 1516 N N . ALA A 1 189 ? 8.054 21.463 -5.466 1.00 84.06 189 ALA A N 1
ATOM 1517 C CA . ALA A 1 189 ? 6.792 22.028 -5.946 1.00 84.06 189 ALA A CA 1
ATOM 1518 C C . ALA A 1 189 ? 5.665 21.945 -4.898 1.00 84.06 189 ALA A C 1
ATOM 1520 O O . ALA A 1 189 ? 4.816 22.835 -4.810 1.00 84.06 189 ALA A O 1
ATOM 1521 N N . TYR A 1 190 ? 5.626 20.880 -4.096 1.00 83.12 190 TYR A N 1
ATOM 1522 C CA . TYR A 1 190 ? 4.696 20.759 -2.973 1.00 83.12 190 TYR A CA 1
ATOM 1523 C C . TYR A 1 190 ? 5.015 21.761 -1.855 1.00 83.12 190 TYR A C 1
ATOM 1525 O O . TYR A 1 190 ? 4.119 22.466 -1.395 1.00 83.12 190 TYR A O 1
ATOM 1533 N N . GLU A 1 191 ? 6.283 21.871 -1.455 1.00 85.94 191 GLU A N 1
ATOM 1534 C CA . GLU A 1 191 ? 6.730 22.811 -0.419 1.00 85.94 191 GLU A CA 1
ATOM 1535 C C . GLU A 1 191 ? 6.484 24.270 -0.823 1.00 85.94 191 GLU A C 1
ATOM 1537 O O . GLU A 1 191 ? 5.977 25.049 -0.016 1.00 85.94 191 GLU A O 1
ATOM 1542 N N . SER A 1 192 ? 6.744 24.617 -2.087 1.00 84.50 192 SER A N 1
ATOM 1543 C CA . SER A 1 192 ? 6.463 25.947 -2.636 1.00 84.50 192 SER A CA 1
ATOM 1544 C C . SER A 1 192 ? 4.968 26.285 -2.597 1.00 84.50 192 SER A C 1
ATOM 1546 O O . SER A 1 192 ? 4.595 27.340 -2.079 1.00 84.50 192 SER A O 1
ATOM 1548 N N . ARG A 1 193 ? 4.093 25.367 -3.042 1.00 84.94 193 ARG A N 1
ATOM 1549 C CA . ARG A 1 193 ? 2.631 25.553 -2.960 1.00 84.94 193 ARG A CA 1
ATOM 1550 C C . ARG A 1 193 ? 2.155 25.730 -1.522 1.00 84.94 193 ARG A C 1
ATOM 1552 O O . ARG A 1 193 ? 1.418 26.668 -1.240 1.00 84.94 193 ARG A O 1
ATOM 1559 N N . ARG A 1 194 ? 2.632 24.890 -0.599 1.00 83.50 194 ARG A N 1
ATOM 1560 C CA . ARG A 1 194 ? 2.266 24.976 0.822 1.00 83.50 194 ARG A CA 1
ATOM 1561 C C . ARG A 1 194 ? 2.733 26.283 1.464 1.00 83.50 194 ARG A C 1
ATOM 1563 O O . ARG A 1 194 ? 2.032 26.842 2.303 1.00 83.50 194 ARG A O 1
ATOM 1570 N N . SER A 1 195 ? 3.916 26.770 1.085 1.00 79.88 195 SER A N 1
ATOM 1571 C CA . SER A 1 195 ? 4.432 28.065 1.539 1.00 79.88 195 SER A CA 1
ATOM 1572 C C . SER A 1 195 ? 3.580 29.224 1.022 1.00 79.88 195 SER A C 1
ATOM 1574 O O . SER A 1 195 ? 3.280 30.143 1.778 1.00 79.88 195 SER A O 1
ATOM 1576 N N . PHE A 1 196 ? 3.160 29.169 -0.244 1.00 76.50 196 PHE A N 1
ATOM 1577 C CA . PHE A 1 196 ? 2.281 30.171 -0.846 1.00 76.50 196 PHE A CA 1
ATOM 1578 C C . PHE A 1 196 ? 0.890 30.190 -0.193 1.00 76.50 196 PHE A C 1
ATOM 1580 O O . PHE A 1 196 ? 0.364 31.258 0.113 1.00 76.50 196 PHE A O 1
ATOM 1587 N N . GLU A 1 197 ? 0.311 29.019 0.083 1.00 76.06 197 GLU A N 1
ATOM 1588 C CA . GLU A 1 197 ? -0.969 28.894 0.792 1.00 76.06 197 GLU A CA 1
ATOM 1589 C C . GLU A 1 197 ? -0.900 29.449 2.221 1.00 76.06 197 GLU A C 1
ATOM 1591 O O . GLU A 1 197 ? -1.807 30.173 2.632 1.00 76.06 197 GLU A O 1
ATOM 1596 N N . ARG A 1 198 ? 0.188 29.182 2.962 1.00 73.38 198 ARG A N 1
ATOM 1597 C CA . ARG A 1 198 ? 0.417 29.797 4.282 1.00 73.38 198 ARG A CA 1
ATOM 1598 C C . ARG A 1 198 ? 0.536 31.311 4.197 1.00 73.38 198 ARG A C 1
ATOM 1600 O O . ARG A 1 198 ? -0.133 32.001 4.954 1.00 73.38 198 ARG A O 1
ATOM 1607 N N . PHE A 1 199 ? 1.326 31.823 3.254 1.00 71.75 199 PHE A N 1
ATOM 1608 C CA . PHE A 1 199 ? 1.503 33.263 3.081 1.00 71.75 199 PHE A CA 1
ATOM 1609 C C . PHE A 1 199 ? 0.175 33.966 2.762 1.00 71.75 199 PHE A C 1
ATOM 1611 O O . PHE A 1 199 ? -0.137 35.005 3.335 1.00 71.75 199 PHE A O 1
ATOM 1618 N N . ARG A 1 200 ? -0.658 33.361 1.906 1.00 71.94 200 ARG A N 1
ATOM 1619 C CA . ARG A 1 200 ? -2.001 33.870 1.595 1.00 71.94 200 ARG A CA 1
ATOM 1620 C C . ARG A 1 200 ? -2.929 33.877 2.815 1.00 71.94 200 ARG A C 1
ATOM 1622 O O . ARG A 1 200 ? -3.770 34.761 2.916 1.00 71.94 200 ARG A O 1
ATOM 1629 N N . PHE A 1 201 ? -2.797 32.908 3.717 1.00 67.75 201 PHE A N 1
ATOM 1630 C CA . PHE A 1 201 ? -3.611 32.823 4.931 1.00 67.75 201 PHE A CA 1
ATOM 1631 C C . PHE A 1 201 ? -3.135 33.783 6.035 1.00 67.75 201 PHE A C 1
ATOM 1633 O O . PHE A 1 201 ? -3.953 34.299 6.787 1.00 67.75 201 PHE A O 1
ATOM 1640 N N . GLU A 1 202 ? -1.828 34.040 6.123 1.00 65.94 202 GLU A N 1
ATOM 1641 C CA . GLU A 1 202 ? -1.219 34.894 7.155 1.00 65.94 202 GLU A CA 1
ATOM 1642 C C . GLU A 1 202 ? -1.208 36.390 6.786 1.00 65.94 202 GLU A C 1
ATOM 1644 O O . GLU A 1 202 ? -1.240 37.228 7.683 1.00 65.94 202 GLU A O 1
ATOM 1649 N N . TYR A 1 203 ? -1.198 36.736 5.492 1.00 60.47 203 TYR A N 1
ATOM 1650 C CA . TYR A 1 203 ? -1.021 38.121 5.019 1.00 60.47 203 TYR A CA 1
ATOM 1651 C C . TYR A 1 203 ? -2.051 38.580 3.972 1.00 60.47 203 TYR A C 1
ATOM 1653 O O . TYR A 1 203 ? -1.910 39.661 3.407 1.00 60.47 203 TYR A O 1
ATOM 1661 N N . GLY A 1 204 ? -3.064 37.762 3.671 1.00 55.47 204 GLY A N 1
ATOM 1662 C CA . GLY A 1 204 ? -4.089 38.040 2.656 1.00 55.47 204 GLY A CA 1
ATOM 1663 C C . GLY A 1 204 ? -5.447 38.483 3.209 1.00 55.47 204 GLY A C 1
ATOM 1664 O O . GLY A 1 204 ? -6.462 38.138 2.600 1.00 55.47 204 GLY A O 1
ATOM 1665 N N . GLY A 1 205 ? -5.463 39.169 4.358 1.00 46.62 205 GLY A N 1
ATOM 1666 C CA . GLY A 1 205 ? -6.637 39.842 4.931 1.00 46.62 205 GLY A CA 1
ATOM 1667 C C . GLY A 1 205 ? -6.656 41.324 4.594 1.00 46.62 205 GLY A C 1
ATOM 1668 O O . GLY A 1 205 ? -5.588 41.955 4.750 1.00 46.62 205 GLY A O 1
#

Radius of gyration: 21.61 Å; chains: 1; bounding box: 40×66×56 Å